Protein AF-A0A838KPB0-F1 (afdb_monomer_lite)

Radius of gyration: 41.05 Å; chains: 1; bounding box: 81×61×143 Å

Foldseek 3Di:
DDDDPPDDPDDPDPPDPVVPPPPPPDDDQQFQDPPDQDQDPLGLLVSLQVSFAQAWPQFDPVLLVVLLVLLCVQCVVLAHDNVSSVVSSRSCRSRRHHSNNLLVSLVVSLVVLVVVCCVVVANAPVSLVSSLSNCSNNSNNCSCVVDDGPDPPPPVPPPPPPPPPDPDDDDDDDDDDDDDDDDDDDDDD

Sequence (189 aa):
MTGKLRSPLLYSGSPLAWAAAKPTGTSLRLVTRAVTLRKGTDGWMHSLMARLPGTGLAPDDAAAEAYLDVLAEVLSDGRLTGEEAKLLAHLAGSAGMGGTQVLALNQRFLDGLKAAALDDDVLTLTEIRQLRAAAKALSLPDYFDDLQPAAPLRSRRLRPSPPVKAPRATRWRRAETEGNRLSPCSAPA

Secondary structure (DSSP, 8-state):
------S-----S-TTGGGG----S----------S---BTTBHHHHHHTTS-SS-PPPPHHHHHHHHHHHHHHGGGS---HHHHHHHHHHHHHTT--HHHHHHHHHHHHHHHHHHHHHTS---HHHHHHHHHHHHHTT-GGGGSS-------------PPP---PPPPP-------------------

pLDDT: mean 76.24, std 15.95, range [40.91, 94.25]

Structure (mmCIF, N/CA/C/O backbone):
data_AF-A0A838KPB0-F1
#
_entry.id   AF-A0A838KPB0-F1
#
loop_
_atom_site.group_PDB
_atom_site.id
_atom_site.type_symbol
_atom_site.label_atom_id
_atom_site.label_alt_id
_atom_site.label_comp_id
_atom_site.label_asym_id
_atom_site.label_entity_id
_atom_site.label_seq_id
_atom_site.pdbx_PDB_ins_code
_atom_site.Cartn_x
_atom_site.Cartn_y
_atom_site.Cartn_z
_atom_site.occupancy
_atom_site.B_iso_or_equiv
_atom_site.auth_seq_id
_atom_site.auth_comp_id
_atom_site.auth_asym_id
_atom_site.auth_atom_id
_atom_site.pdbx_PDB_model_num
ATOM 1 N N . MET A 1 1 ? 15.653 39.529 -46.234 1.00 44.72 1 MET A N 1
ATOM 2 C CA . MET A 1 1 ? 16.116 38.542 -47.233 1.00 44.72 1 MET A CA 1
ATOM 3 C C . MET A 1 1 ? 15.909 37.141 -46.671 1.00 44.72 1 MET A C 1
ATOM 5 O O . MET A 1 1 ? 16.754 36.640 -45.947 1.00 44.72 1 MET A O 1
ATOM 9 N N . THR A 1 2 ? 14.741 36.549 -46.910 1.00 55.88 2 THR A N 1
ATOM 10 C CA . THR A 1 2 ? 14.336 35.235 -46.387 1.00 55.88 2 THR A CA 1
ATOM 11 C C . THR A 1 2 ? 14.607 34.162 -47.441 1.00 55.88 2 THR A C 1
ATOM 13 O O . THR A 1 2 ? 13.815 33.944 -48.359 1.00 55.88 2 THR A O 1
ATOM 16 N N . GLY A 1 3 ? 15.777 33.527 -47.340 1.00 56.62 3 GLY A N 1
ATOM 17 C CA . GLY A 1 3 ? 16.168 32.401 -48.183 1.00 56.62 3 GLY A CA 1
ATOM 18 C C . GLY A 1 3 ? 15.311 31.175 -47.877 1.00 56.62 3 GLY A C 1
ATOM 19 O O . GLY A 1 3 ? 15.343 30.643 -46.772 1.00 56.62 3 GLY A O 1
ATOM 20 N N . LYS A 1 4 ? 14.519 30.750 -48.863 1.00 61.22 4 LYS A N 1
ATOM 21 C CA . LYS A 1 4 ? 13.685 29.544 -48.822 1.00 61.22 4 LYS A CA 1
ATOM 22 C C . LYS A 1 4 ? 14.579 28.303 -48.702 1.00 61.22 4 LYS A C 1
ATOM 24 O O . LYS A 1 4 ? 15.346 28.029 -49.623 1.00 61.22 4 LYS A O 1
ATOM 29 N N . LEU A 1 5 ? 14.430 27.523 -47.631 1.00 62.88 5 LEU A N 1
ATOM 30 C CA . LEU A 1 5 ? 14.891 26.131 -47.593 1.00 62.88 5 LEU A CA 1
ATOM 31 C C . LEU A 1 5 ? 14.061 25.353 -48.629 1.00 62.88 5 LEU A C 1
ATOM 33 O O . LEU A 1 5 ? 12.881 25.092 -48.416 1.00 62.88 5 LEU A O 1
ATOM 37 N N . ARG A 1 6 ? 14.640 25.102 -49.809 1.00 65.31 6 ARG A N 1
ATOM 38 C CA . ARG A 1 6 ? 13.945 24.551 -50.991 1.00 65.31 6 ARG A CA 1
ATOM 39 C C . ARG A 1 6 ? 14.091 23.038 -51.170 1.00 65.31 6 ARG A C 1
ATOM 41 O O . ARG A 1 6 ? 13.662 22.522 -52.196 1.00 65.31 6 ARG A O 1
ATOM 48 N N . SER A 1 7 ? 14.641 22.326 -50.195 1.00 68.06 7 SER A N 1
ATOM 49 C CA . SER A 1 7 ? 14.909 20.894 -50.338 1.00 68.06 7 SER A CA 1
ATOM 50 C C . SER A 1 7 ? 14.563 20.157 -49.045 1.00 68.06 7 SER A C 1
ATOM 52 O O . SER A 1 7 ? 15.045 20.564 -47.985 1.00 68.06 7 SER A O 1
ATOM 54 N N . PRO A 1 8 ? 13.752 19.084 -49.092 1.00 70.56 8 PRO A N 1
ATOM 55 C CA . PRO A 1 8 ? 13.594 18.206 -47.943 1.00 70.56 8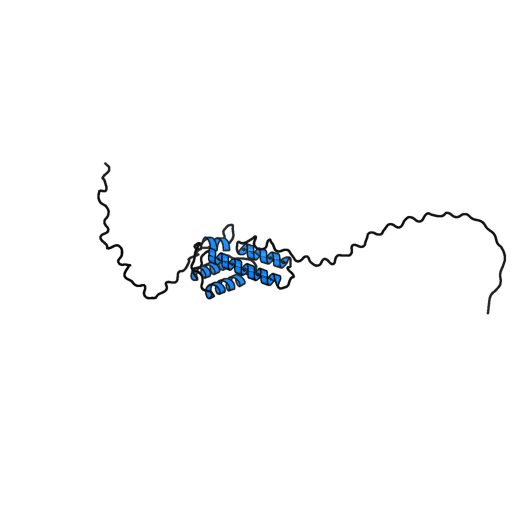 PRO A CA 1
ATOM 56 C C . PRO A 1 8 ? 14.932 17.521 -47.645 1.00 70.56 8 PRO A C 1
ATOM 58 O O . PRO A 1 8 ? 15.639 17.093 -48.558 1.00 70.56 8 PRO A O 1
ATOM 61 N N . LEU A 1 9 ? 15.285 17.423 -46.362 1.00 71.31 9 LEU A N 1
ATOM 62 C CA . LEU A 1 9 ? 16.401 16.595 -45.913 1.00 71.31 9 LEU A CA 1
ATOM 63 C C . LEU A 1 9 ? 16.036 15.132 -46.190 1.00 71.31 9 LEU A C 1
ATOM 65 O O . LEU A 1 9 ? 15.232 14.539 -45.475 1.00 71.31 9 LEU A O 1
ATOM 69 N N . LEU A 1 10 ? 16.588 14.570 -47.263 1.00 68.19 10 LEU A N 1
ATOM 70 C CA . LEU A 1 10 ? 16.440 13.158 -47.589 1.00 68.19 10 LEU A CA 1
ATOM 71 C C . LEU A 1 10 ? 17.499 12.373 -46.814 1.00 68.19 10 LEU A C 1
ATOM 73 O O . LEU A 1 10 ? 18.698 12.544 -47.028 1.00 68.19 10 LEU A O 1
ATOM 77 N N . TYR A 1 11 ? 17.049 11.529 -45.890 1.00 65.44 11 TYR A N 1
ATOM 78 C CA . TYR A 1 11 ? 17.911 10.587 -45.188 1.00 65.44 11 TYR A CA 1
ATOM 79 C C . TYR A 1 11 ? 18.288 9.461 -46.162 1.00 65.44 11 TYR A C 1
ATOM 81 O O . TYR A 1 11 ? 17.413 8.774 -46.681 1.00 65.44 11 TYR A O 1
ATOM 89 N N . SER A 1 12 ? 19.580 9.295 -46.452 1.00 70.62 12 SER A N 1
ATOM 90 C CA . SER A 1 12 ? 20.088 8.312 -47.426 1.00 70.62 12 SER A CA 1
ATOM 91 C C . SER A 1 12 ? 20.185 6.881 -46.880 1.00 70.62 12 SER A C 1
ATOM 93 O O . SER A 1 12 ? 20.526 5.961 -47.621 1.00 70.62 12 SER A O 1
ATOM 95 N N . GLY A 1 13 ? 19.897 6.675 -45.594 1.00 67.81 13 GLY A N 1
ATOM 96 C CA . GLY A 1 13 ? 19.828 5.351 -44.985 1.00 67.81 13 GLY A CA 1
ATOM 97 C C . GLY A 1 13 ? 18.442 4.737 -45.156 1.00 67.81 13 GLY A C 1
ATOM 98 O O . GLY A 1 13 ? 17.440 5.409 -44.929 1.00 67.81 13 GLY A O 1
ATOM 99 N N . SER A 1 14 ? 18.374 3.454 -45.517 1.00 66.75 14 SER A N 1
ATOM 100 C CA . SER A 1 14 ? 17.114 2.704 -45.497 1.00 66.75 14 SER A CA 1
ATOM 101 C C . SER A 1 14 ? 16.565 2.719 -44.062 1.00 66.75 14 SER A C 1
ATOM 103 O O . SER A 1 14 ? 17.232 2.187 -43.170 1.00 66.75 14 SER A O 1
ATOM 105 N N . PRO A 1 15 ? 15.408 3.350 -43.783 1.00 64.44 15 PRO A N 1
ATOM 106 C CA . PRO A 1 15 ? 15.048 3.698 -42.411 1.00 64.44 15 PRO A CA 1
ATOM 107 C C . PRO A 1 15 ? 14.692 2.503 -41.519 1.00 64.44 15 PRO A C 1
ATOM 109 O O . PRO A 1 15 ? 14.452 2.707 -40.336 1.00 64.44 15 PRO A O 1
ATOM 112 N N . LEU A 1 16 ? 14.647 1.260 -42.017 1.00 59.62 16 LEU A N 1
ATOM 113 C CA . LEU A 1 16 ? 14.205 0.118 -41.212 1.00 59.62 16 LEU A CA 1
ATOM 114 C C . LEU A 1 16 ? 14.909 -1.198 -41.597 1.00 59.62 16 LEU A C 1
ATOM 116 O O . LEU A 1 16 ? 14.272 -2.141 -42.053 1.00 59.62 16 LEU A O 1
ATOM 120 N N . ALA A 1 17 ? 16.215 -1.313 -41.346 1.00 57.00 17 ALA A N 1
ATOM 121 C CA . ALA A 1 17 ? 16.884 -2.624 -41.297 1.00 57.00 17 ALA A CA 1
ATOM 122 C C . ALA A 1 17 ? 16.731 -3.330 -39.928 1.00 57.00 17 ALA A C 1
ATOM 124 O O . ALA A 1 17 ? 17.353 -4.359 -39.688 1.00 57.00 17 ALA A O 1
ATOM 125 N N . TRP A 1 18 ? 15.899 -2.805 -39.017 1.00 58.59 18 TRP A N 1
ATOM 126 C CA . TRP A 1 18 ? 15.555 -3.481 -37.756 1.00 58.59 18 TRP A CA 1
ATOM 127 C C . TRP A 1 18 ? 14.508 -4.592 -37.945 1.00 58.59 18 TRP A C 1
ATOM 129 O O . TRP A 1 18 ? 14.357 -5.447 -37.079 1.00 58.59 18 TRP A O 1
ATOM 139 N N . ALA A 1 19 ? 13.808 -4.615 -39.086 1.00 55.72 19 ALA A N 1
ATOM 140 C CA . ALA A 1 19 ? 12.673 -5.506 -39.337 1.00 55.72 19 ALA A CA 1
ATOM 141 C C . ALA A 1 19 ? 13.044 -6.989 -39.574 1.00 55.72 19 ALA A C 1
ATOM 143 O O . ALA A 1 19 ? 12.155 -7.809 -39.785 1.00 55.72 19 ALA A O 1
ATOM 144 N N . ALA A 1 20 ? 14.330 -7.355 -39.550 1.00 56.91 20 ALA A N 1
ATOM 145 C CA . ALA A 1 20 ? 14.785 -8.710 -39.881 1.00 56.91 20 ALA A CA 1
ATOM 146 C C . ALA A 1 20 ? 15.485 -9.452 -38.732 1.00 56.91 20 ALA A C 1
ATOM 148 O O . ALA A 1 20 ? 15.806 -10.632 -38.877 1.00 56.91 20 ALA A O 1
ATOM 149 N N . ALA A 1 21 ? 15.696 -8.812 -37.579 1.00 59.84 21 ALA A N 1
ATOM 150 C CA . ALA A 1 21 ? 16.115 -9.541 -36.392 1.00 59.84 21 ALA A CA 1
ATOM 151 C C . ALA A 1 21 ? 14.869 -10.181 -35.772 1.00 59.84 21 ALA A C 1
ATOM 153 O O . ALA A 1 21 ? 14.149 -9.539 -35.009 1.00 59.84 21 ALA A O 1
ATOM 154 N N . LYS A 1 22 ? 14.589 -11.449 -36.107 1.00 61.81 22 LYS A N 1
ATOM 155 C CA . LYS A 1 22 ? 13.702 -12.261 -35.264 1.00 61.81 22 LYS A CA 1
ATOM 156 C C . LYS A 1 22 ? 14.284 -12.187 -33.850 1.00 61.81 22 LYS A C 1
ATOM 158 O O . LYS A 1 22 ? 15.442 -12.579 -33.701 1.00 61.81 22 LYS A O 1
ATOM 163 N N . PRO A 1 23 ? 13.562 -11.661 -32.845 1.00 60.66 23 PRO A N 1
ATOM 164 C CA . PRO A 1 23 ? 14.088 -11.614 -31.492 1.00 60.66 23 PRO A CA 1
ATOM 165 C C . PRO A 1 23 ? 14.395 -13.052 -31.082 1.00 60.66 23 PRO A C 1
ATOM 167 O O . PRO A 1 23 ? 13.502 -13.894 -30.993 1.00 60.66 23 PRO A O 1
ATOM 170 N N . THR A 1 24 ? 15.679 -13.359 -30.932 1.00 62.47 24 THR A N 1
ATOM 171 C CA . THR A 1 24 ? 16.167 -14.685 -30.576 1.00 62.47 24 THR A CA 1
ATOM 172 C C . THR A 1 24 ? 15.816 -14.944 -29.117 1.00 62.47 24 THR A C 1
ATOM 174 O O . THR A 1 24 ? 16.657 -14.734 -28.265 1.00 62.47 24 THR A O 1
ATOM 177 N N . GLY A 1 25 ? 14.567 -15.311 -28.814 1.00 59.19 25 GLY A N 1
ATOM 178 C CA . GLY A 1 25 ? 14.104 -15.943 -27.565 1.00 59.19 25 GLY A CA 1
ATOM 179 C C . GLY A 1 25 ? 14.365 -15.245 -26.220 1.00 59.19 25 GLY A C 1
ATOM 180 O O . GLY A 1 25 ? 13.847 -15.703 -25.205 1.00 59.19 25 GLY A O 1
ATOM 181 N N . THR A 1 26 ? 15.134 -14.161 -26.163 1.00 60.56 26 THR A N 1
ATOM 182 C CA . THR A 1 26 ? 15.479 -13.491 -24.914 1.00 60.56 26 THR A CA 1
ATOM 183 C C . THR A 1 26 ? 14.325 -12.581 -24.538 1.00 60.56 26 THR A C 1
ATOM 185 O O . THR A 1 26 ? 14.194 -11.474 -25.061 1.00 60.56 26 THR A O 1
ATOM 188 N N . SER A 1 27 ? 13.467 -13.068 -23.643 1.00 62.94 27 SER A N 1
ATOM 189 C CA . SER A 1 27 ? 12.456 -12.242 -22.989 1.00 62.94 27 SER A CA 1
ATOM 190 C C . SER A 1 27 ? 13.165 -11.088 -22.276 1.00 62.94 27 SER A C 1
ATOM 192 O O . SER A 1 27 ? 13.880 -11.288 -21.292 1.00 62.94 27 SER A O 1
ATOM 194 N N . LEU A 1 28 ? 13.051 -9.878 -22.824 1.00 66.31 28 LEU A N 1
ATOM 195 C CA . LEU A 1 28 ? 13.596 -8.684 -22.192 1.00 66.31 28 LEU A CA 1
ATOM 196 C C . LEU A 1 28 ? 12.721 -8.363 -20.979 1.00 66.31 28 LEU A C 1
ATOM 198 O O . LEU A 1 28 ? 11.556 -7.999 -21.131 1.00 66.31 28 LEU A O 1
ATOM 202 N N . ARG A 1 29 ? 13.281 -8.500 -19.773 1.00 66.62 29 ARG A N 1
ATOM 203 C CA . ARG A 1 29 ? 12.573 -8.170 -18.532 1.00 66.62 29 ARG A CA 1
ATOM 204 C C . ARG A 1 29 ? 12.312 -6.666 -18.483 1.00 66.62 29 ARG A C 1
ATOM 206 O O . ARG A 1 29 ? 13.247 -5.874 -18.356 1.00 66.62 29 ARG A O 1
ATOM 213 N N . LEU A 1 30 ? 11.043 -6.279 -18.575 1.00 68.50 30 LEU A N 1
ATOM 214 C CA . LEU A 1 30 ? 10.631 -4.892 -18.412 1.00 68.50 30 LEU A CA 1
ATOM 215 C C . LEU A 1 30 ? 10.741 -4.515 -16.929 1.00 68.50 30 LEU A C 1
ATOM 217 O O . LEU A 1 30 ? 10.134 -5.155 -16.077 1.00 68.50 30 LEU A O 1
ATOM 221 N N . VAL A 1 31 ? 11.526 -3.483 -16.624 1.00 73.94 31 VAL A N 1
ATOM 222 C CA . VAL A 1 31 ? 11.721 -2.977 -15.259 1.00 73.94 31 VAL A CA 1
ATOM 223 C C . VAL A 1 31 ? 11.208 -1.546 -15.201 1.00 73.94 31 VAL A C 1
ATOM 225 O O . VAL A 1 31 ? 11.614 -0.703 -16.004 1.00 73.94 31 VAL A O 1
ATOM 228 N N . THR A 1 32 ? 10.342 -1.252 -14.236 1.00 77.06 32 THR A N 1
ATOM 229 C CA . THR A 1 32 ? 9.894 0.110 -13.947 1.00 77.06 32 THR A CA 1
ATOM 230 C C . THR A 1 32 ? 10.862 0.747 -12.943 1.00 77.06 32 THR A C 1
ATOM 232 O O . THR A 1 32 ? 11.295 0.133 -11.971 1.00 77.06 32 THR A O 1
ATOM 235 N N . ARG A 1 33 ? 11.304 1.985 -13.198 1.00 70.00 33 ARG A N 1
ATOM 236 C CA . ARG A 1 33 ? 12.244 2.690 -12.310 1.00 70.00 33 ARG A CA 1
ATOM 237 C C . ARG A 1 33 ? 11.521 3.761 -11.504 1.00 70.00 33 ARG A C 1
ATOM 239 O O . ARG A 1 33 ? 11.318 4.866 -11.992 1.00 70.00 33 ARG A O 1
ATOM 246 N N . ALA A 1 34 ? 11.234 3.461 -10.242 1.00 70.81 34 ALA A N 1
ATOM 247 C CA . ALA A 1 34 ? 10.816 4.444 -9.245 1.00 70.81 34 ALA A CA 1
ATOM 248 C C . ALA A 1 34 ? 12.010 4.811 -8.343 1.00 70.81 34 ALA A C 1
ATOM 250 O O . ALA A 1 34 ? 12.134 4.346 -7.215 1.00 70.81 34 ALA A O 1
ATOM 251 N N . VAL A 1 35 ? 12.936 5.624 -8.863 1.00 64.06 35 VAL A N 1
ATOM 252 C CA . VAL A 1 35 ? 14.117 6.090 -8.110 1.00 64.06 35 VAL A CA 1
ATOM 253 C C . VAL A 1 35 ? 13.849 7.500 -7.573 1.00 64.06 35 VAL A C 1
ATOM 255 O O . VAL A 1 35 ? 13.181 8.293 -8.231 1.00 64.06 35 VAL A O 1
ATOM 258 N N . THR A 1 36 ? 14.388 7.836 -6.395 1.00 76.50 36 THR A N 1
ATOM 259 C CA . THR A 1 36 ? 14.265 9.150 -5.715 1.00 76.50 36 THR A CA 1
ATOM 260 C C 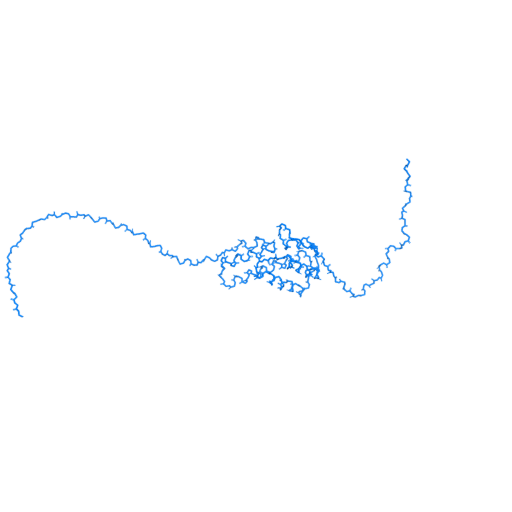. THR A 1 36 ? 12.878 9.491 -5.155 1.00 76.50 36 THR A C 1
ATOM 262 O O . THR A 1 36 ? 12.345 10.582 -5.359 1.00 76.50 36 THR A O 1
ATOM 265 N N . LEU A 1 37 ? 12.298 8.572 -4.380 1.00 84.06 37 LEU A N 1
ATOM 266 C CA . LEU A 1 37 ? 11.075 8.864 -3.635 1.00 84.06 37 LEU A CA 1
ATOM 267 C C . LEU A 1 37 ? 11.293 9.969 -2.597 1.00 84.06 37 LEU A C 1
ATOM 269 O O . LEU A 1 37 ? 12.289 9.983 -1.872 1.00 84.06 37 LEU A O 1
ATOM 273 N N . ARG A 1 38 ? 10.322 10.879 -2.514 1.00 84.69 38 ARG A N 1
ATOM 274 C CA . ARG A 1 38 ? 10.213 11.902 -1.472 1.00 84.69 38 ARG A CA 1
ATOM 275 C C . ARG A 1 38 ? 8.847 11.763 -0.819 1.00 84.69 38 ARG A C 1
ATOM 277 O O . ARG A 1 38 ? 7.883 11.454 -1.513 1.00 84.69 38 ARG A O 1
ATOM 284 N N . LYS A 1 39 ? 8.757 12.028 0.485 1.00 84.81 39 LYS A N 1
ATOM 285 C CA . LYS A 1 39 ? 7.471 12.097 1.183 1.00 84.81 39 LYS A CA 1
ATOM 286 C C . LYS A 1 39 ? 6.698 13.313 0.664 1.00 84.81 39 LYS A C 1
ATOM 288 O O . LYS A 1 39 ? 7.026 14.439 1.030 1.00 84.81 39 LYS A O 1
ATOM 293 N N . GLY A 1 40 ? 5.734 13.091 -0.226 1.00 82.88 40 GLY A N 1
ATOM 294 C CA . GLY A 1 40 ? 4.766 14.111 -0.627 1.00 82.88 40 GLY A CA 1
ATOM 295 C C . GLY A 1 40 ? 3.785 14.455 0.501 1.00 82.88 40 GLY A C 1
ATOM 296 O O . GLY A 1 40 ? 3.855 13.898 1.599 1.00 82.88 40 GLY A O 1
ATOM 297 N N . THR A 1 41 ? 2.841 15.350 0.210 1.00 81.25 41 THR A N 1
ATOM 298 C CA . THR A 1 41 ? 1.722 15.719 1.101 1.00 81.25 41 THR A CA 1
ATOM 299 C C . THR A 1 41 ? 0.853 14.520 1.468 1.00 81.25 41 THR A C 1
ATOM 301 O O . THR A 1 41 ? 0.451 14.375 2.620 1.00 81.25 41 THR A O 1
ATOM 304 N N . ASP A 1 42 ? 0.658 13.619 0.509 1.00 83.69 42 ASP A N 1
ATOM 305 C CA . ASP A 1 42 ? -0.256 12.475 0.602 1.00 83.69 42 ASP A CA 1
ATOM 306 C C . ASP A 1 42 ? 0.439 11.191 1.091 1.00 83.69 42 ASP A C 1
ATOM 308 O O . ASP A 1 42 ? -0.160 10.118 1.168 1.00 83.69 42 ASP A O 1
ATOM 312 N N . GLY A 1 43 ? 1.722 11.299 1.453 1.00 89.50 43 GLY A N 1
ATOM 313 C CA . GLY A 1 43 ? 2.512 10.214 2.028 1.00 89.50 43 GLY A CA 1
ATOM 314 C C . GLY A 1 43 ? 3.404 9.466 1.035 1.00 89.50 43 GLY A C 1
ATOM 315 O O . GLY A 1 43 ? 3.550 9.824 -0.138 1.00 89.50 43 GLY A O 1
ATOM 316 N N . TRP A 1 44 ? 4.071 8.432 1.550 1.00 91.62 44 TRP A N 1
ATOM 317 C CA . TRP A 1 44 ? 5.080 7.673 0.811 1.00 91.62 44 TRP A CA 1
ATOM 318 C C . TRP A 1 44 ? 4.479 6.747 -0.250 1.00 91.62 44 TRP A C 1
ATOM 320 O O . TRP A 1 44 ? 4.973 6.752 -1.375 1.00 91.62 44 TRP A O 1
ATOM 330 N N . MET A 1 45 ? 3.400 6.018 0.064 1.00 91.94 45 MET A N 1
ATOM 331 C CA . MET A 1 45 ? 2.753 5.107 -0.890 1.00 91.94 45 MET A CA 1
ATOM 332 C C . MET A 1 45 ? 2.140 5.866 -2.075 1.00 91.94 45 MET A C 1
ATOM 334 O O . MET A 1 45 ? 2.352 5.491 -3.225 1.00 91.94 45 MET A O 1
ATOM 338 N N . HIS A 1 46 ? 1.481 7.001 -1.824 1.00 91.56 46 HIS A N 1
ATOM 339 C CA . HIS A 1 46 ? 0.999 7.881 -2.892 1.00 91.56 46 HIS A CA 1
ATOM 340 C C . HIS A 1 46 ? 2.140 8.330 -3.812 1.00 91.56 46 HIS A C 1
ATOM 342 O O . HIS A 1 46 ? 2.039 8.258 -5.036 1.00 91.56 46 HIS A O 1
ATOM 348 N N . SER A 1 47 ? 3.264 8.741 -3.217 1.00 90.62 47 SER A N 1
ATOM 349 C CA . SER A 1 47 ? 4.449 9.166 -3.965 1.00 90.62 47 SER A CA 1
ATOM 350 C C . SER A 1 47 ? 5.049 8.020 -4.788 1.00 90.62 47 SER A C 1
ATOM 352 O O . SER A 1 47 ? 5.512 8.255 -5.900 1.00 90.62 47 SER A O 1
ATOM 354 N N . LEU A 1 48 ? 5.010 6.786 -4.275 1.00 90.38 48 LEU A N 1
ATOM 355 C CA . LEU A 1 48 ? 5.413 5.574 -4.992 1.00 90.38 48 LEU A CA 1
ATOM 356 C C . LEU A 1 48 ? 4.521 5.339 -6.209 1.00 90.38 48 LEU A C 1
ATOM 358 O O . LEU A 1 48 ? 5.027 5.278 -7.330 1.00 90.38 48 LEU A O 1
ATOM 362 N N . MET A 1 49 ? 3.204 5.282 -6.018 1.00 90.81 49 MET A N 1
ATOM 363 C CA . MET A 1 49 ? 2.257 5.039 -7.110 1.00 90.81 49 MET A CA 1
ATOM 364 C C . MET A 1 49 ? 2.329 6.131 -8.186 1.00 90.81 49 MET A C 1
ATOM 366 O O . MET A 1 49 ? 2.298 5.819 -9.371 1.00 90.81 49 MET A O 1
ATOM 370 N N . ALA A 1 50 ? 2.529 7.394 -7.794 1.00 89.00 50 ALA A N 1
ATOM 371 C CA . ALA A 1 50 ? 2.699 8.523 -8.713 1.00 89.00 50 ALA A CA 1
ATOM 372 C C . ALA A 1 50 ? 4.035 8.522 -9.488 1.00 89.00 50 ALA A C 1
ATOM 374 O O . ALA A 1 50 ? 4.237 9.341 -10.390 1.00 89.00 50 ALA A O 1
ATOM 375 N N . ARG A 1 51 ? 4.997 7.671 -9.114 1.00 86.94 51 ARG A N 1
ATOM 376 C CA . ARG A 1 51 ? 6.258 7.469 -9.850 1.00 86.94 51 ARG A CA 1
ATOM 377 C C . ARG A 1 51 ? 6.217 6.256 -10.769 1.00 86.94 51 ARG A C 1
ATOM 379 O O . ARG A 1 51 ? 7.026 6.188 -11.693 1.00 86.94 51 ARG A O 1
ATOM 386 N N . LEU A 1 52 ? 5.308 5.320 -10.527 1.00 87.31 52 LEU A N 1
ATOM 387 C CA . LEU A 1 52 ? 5.112 4.168 -11.393 1.00 87.31 52 LEU A CA 1
ATOM 388 C C . LEU A 1 52 ? 4.285 4.558 -12.628 1.00 87.31 52 LEU A C 1
ATOM 390 O O . LEU A 1 52 ? 3.450 5.463 -12.558 1.00 87.31 52 LEU A O 1
ATOM 394 N N . PRO A 1 53 ? 4.487 3.888 -13.775 1.00 84.00 53 PRO A N 1
ATOM 395 C CA . PRO A 1 53 ? 3.590 4.054 -14.909 1.00 84.00 53 PRO A CA 1
ATOM 396 C C . PRO A 1 53 ? 2.174 3.612 -14.522 1.00 84.00 53 PRO A C 1
ATOM 398 O O . PRO A 1 53 ? 1.998 2.666 -13.754 1.00 84.00 53 PRO A O 1
ATOM 401 N N . GLY A 1 54 ? 1.153 4.280 -15.068 1.00 77.19 54 GLY A N 1
ATOM 402 C CA . GLY A 1 54 ? -0.250 3.953 -14.771 1.00 77.19 54 GLY A CA 1
ATOM 403 C C . GLY A 1 54 ? -0.615 2.507 -15.125 1.00 77.19 54 GLY A C 1
ATOM 404 O O . GLY A 1 54 ? -1.416 1.882 -14.433 1.00 77.19 54 GLY A O 1
ATOM 405 N N . THR A 1 55 ? 0.032 1.950 -16.147 1.00 75.69 55 THR A N 1
ATOM 406 C CA . THR A 1 55 ? -0.088 0.553 -16.574 1.00 75.69 55 THR A CA 1
ATOM 407 C C . THR A 1 55 ? 1.285 -0.109 -16.548 1.00 75.69 55 THR A C 1
ATOM 409 O O . THR A 1 55 ? 2.214 0.394 -17.184 1.00 75.69 55 THR A O 1
ATOM 412 N N . GLY A 1 56 ? 1.417 -1.224 -15.834 1.00 78.88 56 GLY A N 1
ATOM 413 C CA . GLY A 1 56 ? 2.605 -2.076 -15.861 1.00 78.88 56 GLY A CA 1
ATOM 414 C C . GLY A 1 56 ? 2.329 -3.442 -16.477 1.00 78.88 56 GLY A C 1
ATOM 415 O O . GLY A 1 56 ? 1.232 -3.710 -16.972 1.00 78.88 56 GLY A O 1
ATOM 416 N N . LEU A 1 57 ? 3.337 -4.308 -16.424 1.00 76.88 57 LEU A N 1
ATOM 417 C CA . LEU A 1 57 ? 3.147 -5.730 -16.678 1.00 76.88 57 LEU A CA 1
ATOM 418 C C . LEU A 1 57 ? 2.337 -6.320 -15.517 1.00 76.88 57 LEU A C 1
ATOM 420 O O . LEU A 1 57 ? 2.510 -5.907 -14.366 1.00 76.88 57 LEU A O 1
ATOM 424 N N . ALA A 1 58 ? 1.446 -7.269 -15.811 1.00 76.44 58 ALA A N 1
ATOM 425 C CA . ALA A 1 58 ? 0.856 -8.078 -14.754 1.00 76.44 58 ALA A CA 1
ATOM 426 C C . ALA A 1 58 ? 2.007 -8.796 -14.029 1.00 76.44 58 ALA A C 1
ATOM 428 O O . ALA A 1 58 ? 2.791 -9.468 -14.702 1.00 76.44 58 ALA A O 1
ATOM 429 N N . PRO A 1 59 ? 2.178 -8.597 -12.712 1.00 78.56 59 PRO A N 1
ATOM 430 C CA . PRO A 1 59 ? 3.236 -9.285 -11.997 1.00 78.56 59 PRO A CA 1
ATOM 431 C C . PRO A 1 59 ? 2.972 -10.788 -12.007 1.00 78.56 59 PRO A C 1
ATOM 433 O O . PRO A 1 59 ? 1.824 -11.211 -11.880 1.00 78.56 59 PRO A O 1
ATOM 436 N N . ASP A 1 60 ? 4.038 -11.577 -12.109 1.00 85.81 60 ASP A N 1
ATOM 437 C CA . ASP A 1 60 ? 3.961 -13.008 -11.825 1.00 85.81 60 ASP A CA 1
ATOM 438 C C . ASP A 1 60 ? 3.522 -13.218 -10.366 1.00 85.81 60 ASP A C 1
ATOM 440 O O . ASP A 1 60 ? 3.886 -12.425 -9.489 1.00 85.81 60 ASP A O 1
ATOM 444 N N . ASP A 1 61 ? 2.806 -14.308 -10.084 1.00 87.50 61 ASP A N 1
ATOM 445 C CA . ASP A 1 61 ? 2.275 -14.598 -8.743 1.00 87.50 61 ASP A CA 1
ATOM 446 C C . ASP A 1 61 ? 3.370 -14.556 -7.666 1.00 87.50 61 ASP A C 1
ATOM 448 O O . ASP A 1 61 ? 3.197 -13.944 -6.617 1.00 87.50 61 ASP A O 1
ATOM 452 N N . ALA A 1 62 ? 4.555 -15.103 -7.957 1.00 89.00 62 ALA A N 1
ATOM 453 C CA . ALA A 1 62 ? 5.691 -15.073 -7.034 1.00 89.00 62 ALA A CA 1
ATOM 454 C C . ALA A 1 62 ? 6.167 -13.645 -6.704 1.00 89.00 62 ALA A C 1
ATOM 456 O O . ALA A 1 62 ? 6.590 -13.373 -5.583 1.00 89.00 62 ALA A O 1
ATOM 457 N N . ALA A 1 63 ? 6.106 -12.721 -7.668 1.00 89.00 63 ALA A N 1
ATOM 458 C CA . ALA A 1 63 ? 6.485 -11.328 -7.449 1.00 89.00 63 ALA A CA 1
ATOM 459 C C . ALA A 1 63 ? 5.403 -10.558 -6.678 1.00 89.00 63 ALA A C 1
ATOM 461 O O . ALA A 1 63 ? 5.732 -9.672 -5.889 1.00 89.00 63 ALA A O 1
ATOM 462 N N . ALA A 1 64 ? 4.129 -10.891 -6.901 1.00 90.56 64 ALA A N 1
ATOM 463 C CA . ALA A 1 64 ? 3.014 -10.339 -6.143 1.00 90.56 64 ALA A CA 1
ATOM 464 C C . ALA A 1 64 ? 3.071 -10.769 -4.670 1.00 90.56 64 ALA A C 1
ATOM 466 O O . ALA A 1 64 ? 2.977 -9.915 -3.793 1.00 90.56 64 ALA A O 1
ATOM 467 N N . GLU A 1 65 ? 3.295 -12.055 -4.398 1.00 92.81 65 GLU A N 1
ATOM 468 C CA . GLU A 1 65 ? 3.420 -12.567 -3.029 1.00 92.81 65 GLU A CA 1
ATOM 469 C C . GLU A 1 65 ? 4.663 -11.990 -2.330 1.00 92.81 65 GLU A C 1
ATOM 471 O O . GLU A 1 65 ? 4.545 -11.455 -1.234 1.00 92.81 65 GLU A O 1
ATOM 476 N N . ALA A 1 66 ? 5.820 -11.916 -3.003 1.00 93.12 66 ALA A N 1
ATOM 477 C CA . ALA A 1 66 ? 7.008 -11.271 -2.431 1.00 93.12 66 ALA A CA 1
ATOM 478 C C . ALA A 1 66 ? 6.792 -9.780 -2.093 1.00 93.12 66 ALA A C 1
ATOM 480 O O . ALA A 1 66 ? 7.367 -9.265 -1.135 1.00 93.12 66 ALA A O 1
ATOM 481 N N . TYR A 1 67 ? 5.976 -9.065 -2.877 1.00 94.00 67 TYR A N 1
ATOM 482 C CA . TYR A 1 67 ? 5.581 -7.695 -2.546 1.00 94.00 67 TYR A CA 1
ATOM 483 C C . TYR A 1 67 ? 4.687 -7.654 -1.298 1.00 94.00 67 TYR A C 1
ATOM 485 O O . TYR A 1 67 ? 4.899 -6.802 -0.437 1.00 94.00 67 TYR A O 1
ATOM 493 N N . LEU A 1 68 ? 3.716 -8.566 -1.186 1.00 94.12 68 LEU A N 1
ATOM 494 C CA . LEU A 1 68 ? 2.799 -8.649 -0.045 1.00 94.12 68 LEU A CA 1
ATOM 495 C C . LEU A 1 68 ? 3.507 -9.054 1.254 1.00 94.12 68 LEU A C 1
ATOM 497 O O . LEU A 1 68 ? 3.217 -8.467 2.295 1.00 94.12 68 LEU A O 1
ATOM 501 N N . ASP A 1 69 ? 4.465 -9.977 1.191 1.00 93.81 69 ASP A N 1
ATOM 502 C CA . ASP A 1 69 ? 5.269 -10.400 2.343 1.00 93.81 69 ASP A CA 1
ATOM 503 C C . ASP A 1 69 ? 6.023 -9.215 2.951 1.00 93.81 69 ASP A C 1
ATOM 505 O O . ASP A 1 69 ? 5.958 -8.952 4.153 1.00 93.81 69 ASP A O 1
ATOM 509 N N . VAL A 1 70 ? 6.689 -8.436 2.098 1.00 93.88 70 VAL A N 1
ATOM 510 C CA . VAL A 1 70 ? 7.422 -7.257 2.556 1.00 93.88 70 VAL A CA 1
ATOM 511 C C . VAL A 1 70 ? 6.472 -6.153 3.010 1.00 93.88 70 VAL A C 1
ATOM 513 O O . VAL A 1 70 ? 6.759 -5.443 3.972 1.00 93.88 70 VAL A O 1
ATOM 516 N N . LEU A 1 71 ? 5.311 -6.015 2.369 1.00 93.25 71 LEU A N 1
ATOM 517 C CA . LEU A 1 71 ? 4.289 -5.076 2.817 1.00 93.25 71 LEU A CA 1
ATOM 518 C C . LEU A 1 71 ? 3.810 -5.391 4.242 1.00 93.25 71 LEU A C 1
ATOM 520 O O . LEU A 1 71 ? 3.628 -4.467 5.036 1.00 93.25 71 LEU A O 1
ATOM 524 N N . ALA A 1 72 ? 3.645 -6.674 4.571 1.00 91.75 72 ALA A N 1
ATOM 525 C CA . ALA A 1 72 ? 3.249 -7.126 5.899 1.00 91.75 72 ALA A CA 1
ATOM 526 C C . ALA A 1 72 ? 4.316 -6.816 6.961 1.00 91.75 72 ALA A C 1
ATOM 528 O O . ALA A 1 72 ? 3.981 -6.335 8.043 1.00 91.75 72 ALA A O 1
ATOM 529 N N . GLU A 1 73 ? 5.594 -7.042 6.644 1.00 91.81 73 GLU A N 1
ATOM 530 C CA . GLU A 1 73 ? 6.711 -6.734 7.546 1.00 91.81 73 GLU A CA 1
ATOM 531 C C . GLU A 1 73 ? 6.795 -5.231 7.837 1.00 91.81 73 GLU A C 1
ATOM 533 O O . GLU A 1 73 ? 6.839 -4.808 8.995 1.00 91.81 73 GLU A O 1
ATOM 538 N N . VAL A 1 74 ? 6.739 -4.422 6.779 1.00 92.00 74 VAL A N 1
ATOM 539 C CA . VAL A 1 74 ? 6.837 -2.962 6.855 1.00 92.00 74 VAL A CA 1
ATOM 540 C C . VAL A 1 74 ? 5.673 -2.351 7.632 1.00 92.00 74 VAL A C 1
ATOM 542 O O . VAL A 1 74 ? 5.873 -1.414 8.391 1.00 92.00 74 VAL A O 1
ATOM 545 N N . LEU A 1 75 ? 4.453 -2.869 7.473 1.00 89.00 75 LEU A N 1
ATOM 546 C CA . LEU A 1 75 ? 3.273 -2.334 8.161 1.00 89.00 75 LEU A CA 1
ATOM 547 C C . LEU A 1 75 ? 3.065 -2.878 9.578 1.00 89.00 75 LEU A C 1
ATOM 549 O O . LEU A 1 75 ? 2.071 -2.520 10.214 1.00 89.00 75 LEU A O 1
ATOM 553 N N . SER A 1 76 ? 3.982 -3.693 10.101 1.00 86.38 76 SER A N 1
ATOM 554 C CA . SER A 1 76 ? 3.877 -4.256 11.454 1.00 86.38 76 SER A CA 1
ATOM 555 C C . SER A 1 76 ? 3.777 -3.189 12.556 1.00 86.38 76 SER A C 1
ATOM 557 O O . SER A 1 76 ? 3.090 -3.392 13.557 1.00 86.38 76 SER A O 1
ATOM 559 N N . ASP A 1 77 ? 4.397 -2.022 12.363 1.00 83.19 77 ASP A N 1
ATOM 560 C CA . ASP A 1 77 ? 4.339 -0.878 13.282 1.00 83.19 77 ASP A CA 1
ATOM 561 C C . ASP A 1 77 ? 3.218 0.135 12.938 1.00 83.19 77 ASP A C 1
ATOM 563 O O . ASP A 1 77 ? 2.997 1.119 13.657 1.00 83.19 77 ASP A O 1
ATOM 567 N N . GLY A 1 78 ? 2.490 -0.107 11.840 1.00 82.31 78 GLY A N 1
ATOM 568 C CA . GLY A 1 78 ? 1.430 0.749 11.311 1.00 82.31 78 GLY A CA 1
ATOM 569 C C . GLY A 1 78 ? 1.924 2.047 10.665 1.00 82.31 78 GLY A C 1
ATOM 570 O O . GLY A 1 78 ? 1.140 2.993 10.510 1.00 82.31 78 GLY A O 1
ATOM 571 N N . ARG A 1 79 ? 3.213 2.151 10.326 1.00 86.31 79 ARG A N 1
ATOM 572 C CA . ARG A 1 79 ? 3.814 3.326 9.691 1.00 86.31 79 ARG A CA 1
ATOM 573 C C . ARG A 1 79 ? 4.611 2.904 8.462 1.00 86.31 79 ARG A C 1
ATOM 575 O O . ARG A 1 79 ? 4.995 1.766 8.294 1.00 86.31 79 ARG A O 1
ATOM 582 N N . LEU A 1 80 ? 4.805 3.858 7.555 1.00 89.25 80 LEU A N 1
ATOM 583 C CA . LEU A 1 80 ? 5.630 3.659 6.368 1.00 89.25 80 LEU A CA 1
ATOM 584 C C . LEU A 1 80 ? 6.738 4.707 6.376 1.00 89.25 80 LEU A C 1
ATOM 586 O O . LEU A 1 80 ? 6.473 5.917 6.313 1.00 89.25 80 LEU A O 1
ATOM 590 N N . THR A 1 81 ? 7.978 4.254 6.496 1.00 90.19 81 THR A N 1
ATOM 591 C CA . THR A 1 81 ? 9.175 5.090 6.431 1.00 90.19 81 THR A CA 1
ATOM 592 C C . THR A 1 81 ? 9.658 5.255 4.988 1.00 90.19 81 THR A C 1
ATOM 594 O O . THR A 1 81 ? 9.167 4.633 4.046 1.00 90.19 81 THR A O 1
ATOM 597 N N . GLY A 1 82 ? 10.624 6.155 4.790 1.00 88.00 82 GLY A N 1
ATOM 598 C CA . GLY A 1 82 ? 11.165 6.423 3.458 1.00 88.00 82 GLY A CA 1
ATOM 599 C C . GLY A 1 82 ? 11.994 5.280 2.884 1.00 88.00 82 GLY A C 1
ATOM 600 O O . GLY A 1 82 ? 11.947 5.059 1.677 1.00 88.00 82 GLY A O 1
ATOM 601 N N . GLU A 1 83 ? 12.741 4.559 3.720 1.00 89.31 83 GLU A N 1
ATOM 602 C CA . GLU A 1 83 ? 13.568 3.438 3.258 1.00 89.31 83 GLU A CA 1
ATOM 603 C C . GLU A 1 83 ? 12.707 2.227 2.894 1.00 89.31 83 GLU A C 1
ATOM 605 O O . GLU A 1 83 ? 12.895 1.643 1.830 1.00 89.31 83 GLU A O 1
ATOM 610 N N . GLU A 1 84 ? 11.681 1.932 3.690 1.00 92.12 84 GLU A N 1
ATOM 611 C CA . GLU A 1 84 ? 10.708 0.875 3.392 1.00 92.12 84 GLU A CA 1
ATOM 612 C C . GLU A 1 84 ? 9.932 1.172 2.105 1.00 92.12 84 GLU A C 1
ATOM 614 O O . GLU A 1 84 ? 9.783 0.311 1.240 1.00 92.12 84 GLU A O 1
ATOM 619 N N . ALA A 1 85 ? 9.517 2.427 1.906 1.00 92.00 85 ALA A N 1
ATOM 620 C CA . ALA A 1 85 ? 8.869 2.839 0.666 1.00 92.00 85 ALA A CA 1
ATOM 621 C C . ALA A 1 85 ? 9.790 2.696 -0.557 1.00 92.00 85 ALA A C 1
ATOM 623 O O . ALA A 1 85 ? 9.335 2.299 -1.629 1.00 92.00 85 ALA A O 1
ATOM 624 N N . LYS A 1 86 ? 11.089 2.999 -0.425 1.00 90.88 86 LYS A N 1
ATOM 625 C CA . LYS A 1 86 ? 12.067 2.768 -1.503 1.00 90.88 86 LYS A CA 1
ATOM 626 C C . LYS A 1 86 ? 12.252 1.284 -1.790 1.00 90.88 86 LYS A C 1
ATOM 628 O O . LYS A 1 86 ? 12.383 0.917 -2.956 1.00 90.88 86 LYS A O 1
ATOM 633 N N . LEU A 1 87 ? 12.254 0.450 -0.756 1.00 91.75 87 LEU A N 1
ATOM 634 C CA . LEU A 1 87 ? 12.361 -0.995 -0.897 1.00 91.75 87 LEU A CA 1
ATOM 635 C C . LEU A 1 87 ? 11.147 -1.558 -1.652 1.00 91.75 87 LEU A C 1
ATOM 637 O O . LEU A 1 87 ? 11.325 -2.255 -2.652 1.00 91.75 87 LEU A O 1
ATOM 641 N N . LEU A 1 88 ? 9.928 -1.166 -1.266 1.00 92.31 88 LEU A N 1
ATOM 642 C CA . LEU A 1 88 ? 8.697 -1.531 -1.979 1.00 92.31 88 LEU A CA 1
ATOM 643 C C . LEU A 1 88 ? 8.715 -1.048 -3.436 1.00 92.31 88 LEU A C 1
ATOM 645 O O . LEU A 1 88 ? 8.342 -1.782 -4.350 1.00 92.31 88 LEU A O 1
ATOM 649 N N . ALA A 1 89 ? 9.210 0.166 -3.679 1.00 91.38 89 ALA A N 1
ATOM 650 C CA . ALA A 1 89 ? 9.330 0.718 -5.025 1.00 91.38 89 ALA A CA 1
ATOM 651 C C . ALA A 1 89 ? 10.353 -0.027 -5.887 1.00 91.38 89 ALA A C 1
ATOM 653 O O . ALA A 1 89 ? 10.153 -0.171 -7.093 1.00 91.38 89 ALA A O 1
ATOM 654 N N . HIS A 1 90 ? 11.437 -0.515 -5.286 1.00 90.50 90 HIS A N 1
ATOM 655 C CA . HIS A 1 90 ? 12.415 -1.347 -5.971 1.00 90.50 90 HIS A CA 1
ATOM 656 C C . HIS A 1 90 ? 11.832 -2.720 -6.327 1.00 90.50 90 HIS A C 1
ATOM 658 O O . HIS A 1 90 ? 12.036 -3.189 -7.446 1.00 90.50 90 HIS A O 1
ATOM 664 N N . LEU A 1 91 ? 11.071 -3.343 -5.419 1.00 91.44 91 LEU A N 1
ATOM 665 C CA . LEU A 1 91 ? 10.381 -4.611 -5.681 1.00 91.44 91 LEU A CA 1
ATOM 666 C C . LEU A 1 91 ? 9.365 -4.470 -6.815 1.00 91.44 91 LEU A C 1
ATOM 668 O O . LEU A 1 91 ? 9.510 -5.148 -7.835 1.00 91.44 91 LEU A O 1
ATOM 672 N N . ALA A 1 92 ? 8.427 -3.527 -6.689 1.00 90.12 92 ALA A N 1
ATOM 673 C CA . ALA A 1 92 ? 7.439 -3.218 -7.723 1.00 90.12 92 ALA A CA 1
ATOM 674 C C . ALA A 1 92 ? 8.115 -2.864 -9.058 1.00 90.12 92 ALA A C 1
ATOM 676 O O . ALA A 1 92 ? 7.723 -3.351 -10.119 1.00 90.12 92 ALA A O 1
ATOM 677 N N . GLY A 1 93 ? 9.197 -2.086 -8.977 1.00 88.50 93 GLY A N 1
ATOM 678 C CA . GLY A 1 93 ? 10.054 -1.718 -10.091 1.00 88.50 93 GLY A CA 1
ATOM 679 C C . GLY A 1 93 ? 10.618 -2.918 -10.844 1.00 88.50 93 GLY A C 1
ATOM 680 O O . GLY A 1 93 ? 10.442 -3.078 -12.053 1.00 88.50 93 GLY A O 1
ATOM 681 N N . SER A 1 94 ? 11.286 -3.801 -10.104 1.00 87.62 94 SER A N 1
ATOM 682 C CA . SER A 1 94 ? 11.907 -5.010 -10.639 1.00 87.62 94 SER A CA 1
ATOM 683 C C . SER A 1 94 ? 10.883 -5.970 -11.247 1.00 87.62 94 SER A C 1
ATOM 685 O O . SER A 1 94 ? 11.170 -6.618 -12.251 1.00 87.62 94 SER A O 1
ATOM 687 N N . ALA A 1 95 ? 9.679 -6.035 -10.680 1.00 87.12 95 ALA A N 1
ATOM 688 C CA . ALA A 1 95 ? 8.580 -6.850 -11.178 1.00 87.12 95 ALA A CA 1
ATOM 689 C C . ALA A 1 95 ? 7.852 -6.228 -12.385 1.00 87.12 95 ALA A C 1
ATOM 691 O O . ALA A 1 95 ? 6.965 -6.858 -12.951 1.00 87.12 95 ALA A O 1
ATOM 692 N N . GLY A 1 96 ? 8.207 -5.002 -12.789 1.00 87.31 96 GLY A N 1
ATOM 693 C CA . GLY A 1 96 ? 7.543 -4.303 -13.889 1.00 87.31 96 GLY A CA 1
ATOM 694 C C . GLY A 1 96 ? 6.117 -3.854 -13.553 1.00 87.31 96 GLY A C 1
ATOM 695 O O . GLY A 1 96 ? 5.344 -3.550 -14.464 1.00 87.31 96 GLY A O 1
ATOM 696 N N . MET A 1 97 ? 5.767 -3.795 -12.264 1.00 90.31 97 MET A N 1
ATOM 697 C CA . MET A 1 97 ? 4.444 -3.391 -11.797 1.00 90.31 97 MET A CA 1
ATOM 698 C C . MET A 1 97 ? 4.205 -1.900 -12.069 1.00 90.31 97 MET A C 1
ATOM 700 O O . MET A 1 97 ? 5.112 -1.063 -11.967 1.00 90.31 97 MET A O 1
ATOM 704 N N . GLY A 1 98 ? 2.959 -1.570 -12.405 1.00 90.19 98 GLY A N 1
ATOM 705 C CA . GLY A 1 98 ? 2.466 -0.202 -12.520 1.00 90.19 98 GLY A CA 1
ATOM 706 C C . GLY A 1 98 ? 1.692 0.231 -11.277 1.00 90.19 98 GLY A C 1
ATOM 707 O O . GLY A 1 98 ? 1.394 -0.568 -10.389 1.00 90.19 98 GLY A O 1
ATOM 708 N N . GLY A 1 99 ? 1.337 1.514 -11.221 1.00 89.94 99 GLY A N 1
ATOM 709 C CA . GLY A 1 99 ? 0.622 2.094 -10.082 1.00 89.94 99 GLY A CA 1
ATOM 710 C C . GLY A 1 99 ? -0.748 1.451 -9.840 1.00 89.94 99 GLY A C 1
ATOM 711 O O . GLY A 1 99 ? -1.133 1.254 -8.693 1.00 89.94 99 GLY A O 1
ATOM 712 N N . THR A 1 100 ? -1.457 1.056 -10.903 1.00 90.56 100 THR A N 1
ATOM 713 C CA . THR A 1 100 ? -2.755 0.364 -10.792 1.00 90.56 100 THR A CA 1
ATOM 714 C C . THR A 1 100 ? -2.620 -1.048 -10.224 1.00 90.56 100 THR A C 1
ATOM 716 O O . THR A 1 100 ? -3.439 -1.446 -9.400 1.00 90.56 100 THR A O 1
ATOM 719 N N . GLN A 1 101 ? -1.571 -1.786 -10.605 1.00 90.94 101 GLN A N 1
ATOM 720 C CA . GLN A 1 101 ? -1.289 -3.121 -10.062 1.00 90.94 101 GLN A CA 1
ATOM 721 C C . GLN A 1 101 ? -0.923 -3.041 -8.576 1.00 90.94 101 GLN A C 1
ATOM 723 O O . GLN A 1 101 ? -1.457 -3.797 -7.770 1.00 90.94 101 GLN A O 1
ATOM 728 N N . VAL A 1 102 ? -0.063 -2.088 -8.202 1.00 92.44 102 VAL A N 1
ATOM 729 C CA . VAL A 1 102 ? 0.311 -1.857 -6.797 1.00 92.44 102 VAL A CA 1
ATOM 730 C C . VAL A 1 102 ? -0.906 -1.473 -5.954 1.00 92.44 102 VAL A C 1
ATOM 732 O O . VAL A 1 102 ? -1.085 -2.001 -4.861 1.00 92.44 102 VAL A O 1
ATOM 735 N N . LEU A 1 103 ? -1.785 -0.611 -6.472 1.00 92.94 103 LEU A N 1
ATOM 736 C CA . LEU A 1 103 ? -3.024 -0.246 -5.786 1.00 92.94 103 LEU A CA 1
ATOM 737 C C . LEU A 1 103 ? -3.936 -1.460 -5.548 1.00 92.94 103 LEU A C 1
ATOM 739 O O . LEU A 1 103 ? -4.457 -1.618 -4.447 1.00 92.94 103 LEU A O 1
ATOM 743 N N . ALA A 1 104 ? -4.100 -2.327 -6.551 1.00 92.19 104 ALA A N 1
ATOM 744 C CA . ALA A 1 104 ? -4.904 -3.541 -6.426 1.00 92.19 104 ALA A CA 1
ATOM 745 C C . ALA A 1 104 ? -4.326 -4.515 -5.382 1.00 92.19 104 ALA A C 1
ATOM 747 O O . ALA A 1 104 ? -5.073 -5.085 -4.588 1.00 92.19 104 ALA A O 1
ATOM 748 N N . LEU A 1 105 ? -2.996 -4.666 -5.328 1.00 93.44 105 LEU A N 1
ATOM 749 C CA . LEU A 1 105 ? -2.332 -5.473 -4.298 1.00 93.44 105 LEU A CA 1
ATOM 750 C C . LEU A 1 105 ? -2.517 -4.879 -2.898 1.00 93.44 105 LEU A C 1
ATOM 752 O O . LEU A 1 105 ? -2.807 -5.614 -1.957 1.00 93.44 105 LEU A O 1
ATOM 756 N N . ASN A 1 106 ? -2.420 -3.555 -2.761 1.00 93.88 106 ASN A N 1
ATOM 757 C CA . ASN A 1 106 ? -2.667 -2.879 -1.489 1.00 93.88 106 ASN A CA 1
ATOM 758 C C . ASN A 1 106 ? -4.113 -3.095 -1.004 1.00 93.88 106 ASN A C 1
ATOM 760 O O . ASN A 1 106 ? -4.323 -3.331 0.181 1.00 93.88 106 ASN A O 1
ATOM 764 N N . GLN A 1 107 ? -5.107 -3.062 -1.899 1.00 94.06 107 GLN A N 1
ATOM 765 C CA . GLN A 1 107 ? -6.505 -3.366 -1.557 1.00 94.06 107 GLN A CA 1
ATOM 766 C C . GLN A 1 107 ? -6.676 -4.822 -1.110 1.00 94.06 107 GLN A C 1
ATOM 768 O O . GLN A 1 107 ? -7.224 -5.064 -0.039 1.00 94.06 107 GLN A O 1
ATOM 773 N N . ARG A 1 108 ? -6.112 -5.781 -1.862 1.00 94.25 108 ARG A N 1
ATOM 774 C CA . ARG A 1 108 ? -6.114 -7.209 -1.492 1.00 94.25 108 ARG A CA 1
ATOM 775 C C . ARG A 1 108 ? -5.507 -7.439 -0.105 1.00 94.25 108 ARG A C 1
ATOM 777 O O . ARG A 1 108 ? -6.016 -8.249 0.664 1.00 94.25 108 ARG A O 1
ATOM 784 N N . PHE A 1 109 ? -4.435 -6.722 0.226 1.00 93.50 109 PHE A N 1
ATOM 785 C CA . PHE A 1 109 ? -3.824 -6.782 1.550 1.00 93.50 109 PHE A CA 1
ATOM 786 C C . PHE A 1 109 ? -4.770 -6.269 2.648 1.00 93.50 109 PHE A C 1
ATOM 788 O O . PHE A 1 109 ? -4.948 -6.931 3.670 1.00 93.50 109 PHE A O 1
ATOM 795 N N . LEU A 1 110 ? -5.420 -5.120 2.429 1.00 92.81 110 LEU A N 1
ATOM 796 C CA . LEU A 1 110 ? -6.392 -4.565 3.376 1.00 92.81 110 LEU A CA 1
ATOM 797 C C . LEU A 1 110 ? -7.618 -5.470 3.564 1.00 92.81 110 LEU A C 1
ATOM 799 O O . LEU A 1 110 ? -8.116 -5.578 4.683 1.00 92.81 110 LEU A O 1
ATOM 803 N N . ASP A 1 111 ? -8.074 -6.153 2.513 1.00 92.94 111 ASP A N 1
ATOM 804 C CA . ASP A 1 111 ? -9.124 -7.172 2.613 1.00 92.94 111 ASP A CA 1
ATOM 805 C C . ASP A 1 111 ? -8.701 -8.355 3.484 1.00 92.94 111 ASP A C 1
ATOM 807 O O . ASP A 1 111 ? -9.481 -8.815 4.318 1.00 92.94 111 ASP A O 1
ATOM 811 N N . GLY A 1 112 ? -7.452 -8.810 3.349 1.00 90.19 112 GLY A N 1
ATOM 812 C CA . GLY A 1 112 ? -6.882 -9.840 4.217 1.00 90.19 112 GLY A CA 1
ATOM 813 C C . GLY A 1 112 ? -6.865 -9.415 5.687 1.00 90.19 112 GLY A C 1
ATOM 814 O O . GLY A 1 112 ? -7.287 -10.179 6.553 1.00 90.19 112 GLY A O 1
ATOM 815 N N . LEU A 1 113 ? -6.462 -8.170 5.968 1.00 89.88 113 LEU A N 1
ATOM 816 C CA . LEU A 1 113 ? -6.509 -7.613 7.325 1.00 89.88 113 LEU A CA 1
ATOM 817 C C . LEU A 1 113 ? -7.940 -7.507 7.860 1.00 89.88 113 LEU A C 1
ATOM 819 O O . LEU A 1 113 ? -8.178 -7.812 9.026 1.00 89.88 113 LEU A O 1
ATOM 823 N N . LYS A 1 114 ? -8.896 -7.102 7.015 1.00 89.56 114 LYS A N 1
ATOM 824 C CA . LYS A 1 114 ? -10.318 -7.047 7.375 1.00 89.56 114 LYS A CA 1
ATOM 825 C C . LYS A 1 114 ? -10.840 -8.426 7.756 1.00 89.56 114 LYS A C 1
ATOM 827 O O . LYS A 1 114 ? -11.502 -8.556 8.775 1.00 89.56 114 LYS A O 1
ATOM 832 N N . ALA A 1 115 ? -10.543 -9.437 6.943 1.00 89.44 115 ALA A N 1
ATOM 833 C CA . ALA A 1 115 ? -10.974 -10.805 7.188 1.00 89.44 115 ALA A CA 1
ATOM 834 C C . ALA A 1 115 ? -10.368 -11.359 8.484 1.00 89.44 115 ALA A C 1
ATOM 836 O O . ALA A 1 115 ? -11.100 -11.904 9.303 1.00 89.44 115 ALA A O 1
ATOM 837 N N . ALA A 1 116 ? -9.067 -11.148 8.708 1.00 87.12 116 ALA A N 1
ATOM 838 C CA . ALA A 1 116 ? -8.390 -11.587 9.926 1.00 87.12 116 ALA A CA 1
ATOM 839 C C . ALA A 1 116 ? -8.960 -10.917 11.187 1.00 87.12 116 ALA A C 1
ATOM 841 O O . ALA A 1 116 ? -9.164 -11.581 12.195 1.00 87.12 116 ALA A O 1
ATOM 842 N N . ALA A 1 117 ? -9.263 -9.619 11.121 1.00 86.06 117 ALA A N 1
ATOM 843 C CA . ALA A 1 117 ? -9.831 -8.874 12.243 1.00 86.06 117 ALA A CA 1
ATOM 844 C C . ALA A 1 117 ? -11.321 -9.169 12.502 1.00 86.06 117 ALA A C 1
ATOM 846 O O . ALA A 1 117 ? -11.863 -8.730 13.508 1.00 86.06 117 ALA A O 1
ATOM 847 N N . LEU A 1 118 ? -12.011 -9.845 11.579 1.00 85.62 118 LEU A N 1
ATOM 848 C CA . LEU A 1 118 ? -13.395 -10.288 11.768 1.00 85.62 118 LEU A CA 1
ATOM 849 C C . LEU A 1 118 ? -13.488 -11.755 12.209 1.00 85.62 118 LEU A C 1
ATOM 851 O O . LEU A 1 118 ? -14.571 -12.194 12.584 1.00 85.62 118 LEU A O 1
ATOM 855 N N . ASP A 1 119 ? -12.385 -12.507 12.175 1.00 87.50 119 ASP A N 1
ATOM 856 C CA . ASP A 1 119 ? -12.357 -13.929 12.542 1.00 87.50 119 ASP A CA 1
ATOM 857 C C . ASP A 1 119 ? -12.595 -14.147 14.047 1.00 87.50 119 ASP A C 1
ATOM 859 O O . ASP A 1 119 ? -13.214 -15.129 14.453 1.00 87.50 119 ASP A O 1
ATOM 863 N N . ASP A 1 120 ? -12.166 -13.198 14.884 1.00 77.69 120 ASP A N 1
ATOM 864 C CA . ASP A 1 120 ? -12.364 -13.235 16.336 1.00 77.69 120 ASP A CA 1
ATOM 865 C C . ASP A 1 120 ? -13.703 -12.628 16.808 1.00 77.69 120 ASP A C 1
ATOM 867 O O . ASP A 1 120 ? -14.013 -12.697 18.000 1.00 77.69 120 ASP A O 1
ATOM 871 N N . ASP A 1 121 ? -14.506 -12.068 15.888 1.00 73.75 121 ASP A N 1
ATOM 872 C CA . ASP A 1 121 ? -15.793 -11.373 16.101 1.00 73.75 121 ASP A CA 1
ATOM 873 C C . ASP A 1 121 ? -15.752 -10.261 17.184 1.00 73.75 121 ASP A C 1
ATOM 875 O O . ASP A 1 121 ? -16.785 -9.772 17.657 1.00 73.75 121 ASP A O 1
ATOM 879 N N . VAL A 1 122 ? -14.553 -9.823 17.597 1.00 81.06 122 VAL A N 1
ATOM 880 C CA . VAL A 1 122 ? -14.342 -8.836 18.667 1.00 81.06 122 VAL A CA 1
ATOM 881 C C . VAL A 1 122 ? -13.388 -7.753 18.185 1.00 81.06 122 VAL A C 1
ATOM 883 O O . VAL A 1 122 ? -12.236 -7.664 18.586 1.00 81.06 122 VAL A O 1
ATOM 886 N N . LEU A 1 123 ? -13.926 -6.829 17.392 1.00 83.44 123 LEU A N 1
ATOM 887 C CA . LEU A 1 123 ? -13.158 -5.693 16.896 1.00 83.44 123 LEU A CA 1
ATOM 888 C C . LEU A 1 123 ? -12.977 -4.617 17.984 1.00 83.44 123 LEU A C 1
ATOM 890 O O . LEU A 1 123 ? -13.894 -3.842 18.297 1.00 83.44 123 LEU A O 1
ATOM 894 N N . THR A 1 124 ? -11.784 -4.539 18.568 1.00 85.50 124 THR A N 1
ATOM 895 C CA . THR A 1 124 ? -11.435 -3.548 19.590 1.00 85.50 124 THR A CA 1
ATOM 896 C C . THR A 1 124 ? -11.168 -2.161 18.994 1.00 85.50 124 THR A C 1
ATOM 898 O O . THR A 1 124 ? -10.833 -1.972 17.822 1.00 85.50 124 THR A O 1
ATOM 901 N N . LEU A 1 125 ? -11.255 -1.124 19.837 1.00 86.31 125 LEU A N 1
ATOM 902 C CA . LEU A 1 125 ? -10.906 0.249 19.441 1.00 86.31 125 LEU A CA 1
ATOM 903 C C . LEU A 1 125 ? -9.435 0.396 19.023 1.00 86.31 125 LEU A C 1
ATOM 905 O O . LEU A 1 125 ? -9.105 1.293 18.247 1.00 86.31 125 LEU A O 1
ATOM 909 N N . THR A 1 126 ? -8.549 -0.427 19.582 1.00 85.88 126 THR A N 1
ATOM 910 C CA . THR A 1 126 ? -7.121 -0.438 19.257 1.00 85.88 126 THR A CA 1
ATOM 911 C C . THR A 1 126 ? -6.869 -1.029 17.877 1.00 85.88 126 THR A C 1
ATOM 913 O O . THR A 1 126 ? -6.162 -0.394 17.096 1.00 85.88 126 THR A O 1
ATOM 916 N N . GLU A 1 127 ? -7.518 -2.143 17.534 1.00 87.12 127 GLU A N 1
ATOM 917 C CA . GLU A 1 127 ? -7.415 -2.754 16.201 1.00 87.12 127 GLU A CA 1
ATOM 918 C C . GLU A 1 127 ? -7.969 -1.831 15.119 1.00 87.12 127 GLU A C 1
ATOM 920 O O . GLU A 1 127 ? -7.290 -1.584 14.129 1.00 87.12 127 GLU A O 1
ATOM 925 N N . ILE A 1 128 ? -9.128 -1.195 15.332 1.00 89.19 128 ILE A N 1
ATOM 926 C CA . ILE A 1 128 ? -9.670 -0.223 14.360 1.00 89.19 128 ILE A CA 1
ATOM 927 C C . ILE A 1 128 ? -8.683 0.913 14.094 1.00 89.19 128 ILE A C 1
ATOM 929 O O . ILE A 1 128 ? -8.534 1.374 12.961 1.00 89.19 128 ILE A O 1
ATOM 933 N N . ARG A 1 129 ? -7.997 1.398 15.135 1.00 89.12 129 ARG A N 1
ATOM 934 C CA . ARG A 1 129 ? -6.986 2.450 14.972 1.00 89.12 129 ARG A CA 1
ATOM 935 C C . ARG A 1 129 ? -5.783 1.955 14.178 1.00 89.12 129 ARG A C 1
ATOM 937 O O . ARG A 1 129 ? -5.282 2.715 13.356 1.00 89.12 129 ARG A O 1
ATOM 944 N N . GLN A 1 130 ? -5.339 0.723 14.411 1.00 88.50 130 GLN A N 1
ATOM 945 C CA . GLN A 1 130 ? -4.245 0.105 13.659 1.00 88.50 130 GLN A CA 1
ATOM 946 C C . GLN A 1 130 ? -4.632 -0.120 12.192 1.00 88.50 130 GLN A C 1
ATOM 948 O O . GLN A 1 130 ? -3.890 0.299 11.308 1.0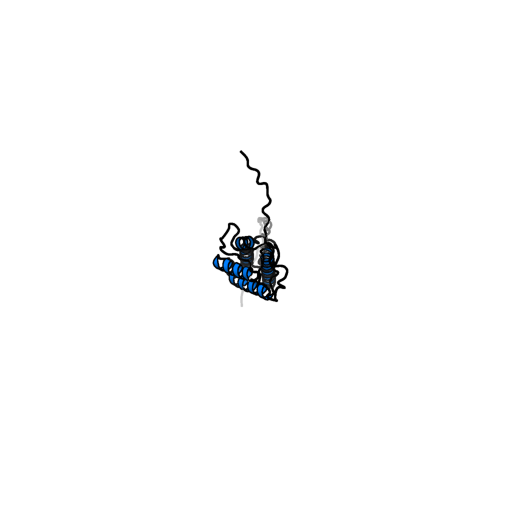0 88.50 130 GLN A O 1
ATOM 953 N N . LEU A 1 131 ? -5.830 -0.645 11.923 1.00 89.88 131 LEU A N 1
ATOM 954 C CA . LEU A 1 131 ? -6.369 -0.824 10.571 1.00 89.88 131 LEU A CA 1
ATOM 955 C C . LEU A 1 131 ? -6.452 0.508 9.818 1.00 89.88 131 LEU A C 1
ATOM 957 O O . LEU A 1 131 ? -5.957 0.627 8.699 1.00 89.88 131 LEU A O 1
ATOM 961 N N . ARG A 1 132 ? -6.992 1.557 10.450 1.00 91.56 132 ARG A N 1
ATOM 962 C CA . ARG A 1 132 ? -7.037 2.904 9.854 1.00 91.56 132 ARG A CA 1
ATOM 963 C C . ARG A 1 132 ? -5.648 3.504 9.640 1.00 91.56 132 ARG A C 1
ATOM 965 O O . ARG A 1 132 ? -5.437 4.206 8.653 1.00 91.56 132 ARG A O 1
ATOM 972 N N . ALA A 1 133 ? 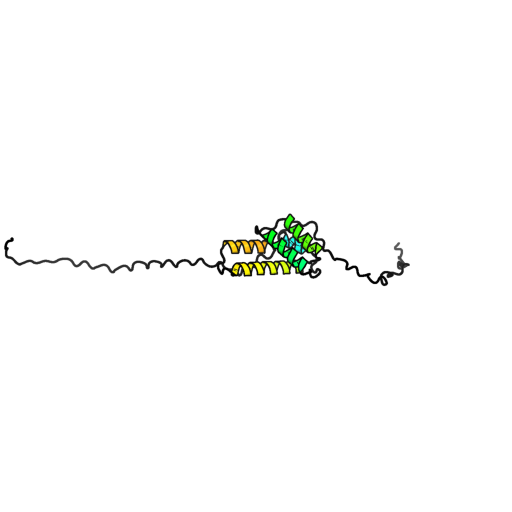-4.694 3.247 10.536 1.00 89.69 133 ALA A N 1
ATOM 973 C CA . ALA A 1 133 ? -3.312 3.690 10.361 1.00 89.69 133 ALA A CA 1
ATOM 974 C C . ALA A 1 133 ? -2.652 3.007 9.152 1.00 89.69 133 ALA A C 1
ATOM 976 O O . ALA A 1 133 ? -2.063 3.700 8.321 1.00 89.69 133 ALA A O 1
ATOM 977 N N . ALA A 1 134 ? -2.832 1.691 9.006 1.00 90.88 134 ALA A N 1
ATOM 978 C CA . ALA A 1 134 ? -2.357 0.928 7.856 1.00 90.88 134 ALA A CA 1
ATOM 979 C C . ALA A 1 134 ? -2.996 1.421 6.546 1.00 90.88 134 ALA A C 1
ATOM 981 O O . ALA A 1 134 ? -2.291 1.733 5.588 1.00 90.88 134 ALA A O 1
ATOM 982 N N . ALA A 1 135 ? -4.318 1.609 6.522 1.00 91.06 135 ALA A N 1
ATOM 983 C CA . ALA A 1 135 ? -5.032 2.109 5.347 1.00 91.06 135 ALA A CA 1
ATOM 984 C C . ALA A 1 135 ? -4.561 3.514 4.934 1.00 91.06 135 ALA A C 1
ATOM 986 O O . ALA A 1 135 ? -4.301 3.784 3.759 1.00 91.06 135 ALA A O 1
ATOM 987 N N . LYS A 1 136 ? -4.325 4.397 5.912 1.00 90.38 136 LYS A N 1
ATOM 988 C CA . LYS A 1 136 ? -3.730 5.715 5.673 1.00 90.38 136 LYS A CA 1
ATOM 989 C C . LYS A 1 136 ? -2.306 5.622 5.117 1.00 90.38 136 LYS A C 1
ATOM 991 O O . LYS A 1 136 ? -1.961 6.393 4.222 1.00 90.38 136 LYS A O 1
ATOM 996 N N . ALA A 1 137 ? -1.481 4.706 5.624 1.00 89.44 137 ALA A N 1
ATOM 997 C CA . ALA A 1 137 ? -0.125 4.488 5.117 1.00 89.44 137 ALA A CA 1
ATOM 998 C C . ALA A 1 137 ? -0.127 4.010 3.652 1.00 89.44 137 ALA A C 1
ATOM 1000 O O . ALA A 1 137 ? 0.744 4.416 2.881 1.00 89.44 137 ALA A O 1
ATOM 1001 N N . LEU A 1 138 ? -1.149 3.240 3.259 1.00 90.19 138 LEU A N 1
ATOM 1002 C CA . LEU A 1 138 ? -1.385 2.755 1.895 1.00 90.19 138 LEU A CA 1
ATOM 1003 C C . LEU A 1 138 ? -2.132 3.744 0.983 1.00 90.19 138 LEU A C 1
ATOM 1005 O O . LEU A 1 138 ? -2.458 3.403 -0.152 1.00 90.19 138 LEU A O 1
ATOM 1009 N N . SER A 1 139 ? -2.371 4.974 1.451 1.00 89.12 139 SER A N 1
ATOM 1010 C CA . SER A 1 139 ? -3.087 6.030 0.718 1.00 89.12 139 SER A CA 1
ATOM 1011 C C . SER A 1 139 ? -4.565 5.726 0.426 1.00 89.12 139 SER A C 1
ATOM 1013 O O . SER A 1 139 ? -5.130 6.267 -0.521 1.00 89.12 139 SER A O 1
ATOM 1015 N N . LEU A 1 140 ? -5.200 4.914 1.276 1.00 89.81 140 LEU A N 1
ATOM 1016 C CA . LEU A 1 140 ? -6.628 4.584 1.257 1.00 89.81 140 LEU A CA 1
ATOM 1017 C C . LEU A 1 140 ? -7.263 4.898 2.629 1.00 89.81 140 LEU A C 1
ATOM 1019 O O . LEU A 1 140 ? -7.669 3.983 3.338 1.00 89.81 140 LEU A O 1
ATOM 1023 N N . PRO A 1 141 ? -7.311 6.172 3.065 1.00 86.62 141 PRO A N 1
ATOM 1024 C CA . PRO A 1 141 ? -7.730 6.522 4.427 1.00 86.62 141 PRO A CA 1
ATOM 1025 C C . PRO A 1 141 ? -9.170 6.105 4.761 1.00 86.62 141 PRO A C 1
ATOM 1027 O O . PRO A 1 141 ? -9.422 5.707 5.895 1.00 86.62 141 PRO A O 1
ATOM 1030 N N . ASP A 1 142 ? -10.064 6.130 3.773 1.00 88.62 142 ASP A N 1
ATOM 1031 C CA . ASP A 1 142 ? -11.505 5.915 3.961 1.00 88.62 142 ASP A CA 1
ATOM 1032 C C . ASP A 1 142 ? -11.905 4.424 3.855 1.00 88.62 142 ASP A C 1
ATOM 1034 O O . ASP A 1 142 ? -13.084 4.076 3.873 1.00 88.62 142 ASP A O 1
ATOM 1038 N N . TYR A 1 143 ? -10.929 3.510 3.730 1.00 90.00 143 TYR A N 1
ATOM 1039 C CA . TYR A 1 143 ? -11.179 2.086 3.453 1.00 90.00 143 TYR A CA 1
ATOM 1040 C C . TYR A 1 143 ? -11.944 1.354 4.565 1.00 90.00 143 TYR A C 1
ATOM 1042 O O . TYR A 1 143 ? -12.701 0.428 4.292 1.00 90.00 143 TYR A O 1
ATOM 1050 N N . PHE A 1 144 ? -11.730 1.761 5.818 1.00 88.44 144 PHE A N 1
ATOM 1051 C CA . PHE A 1 144 ? -12.292 1.126 7.017 1.00 88.44 144 PHE A CA 1
ATOM 1052 C C . PHE A 1 144 ? -13.276 2.038 7.763 1.00 88.44 144 PHE A C 1
ATOM 1054 O O . PHE A 1 144 ? -13.443 1.931 8.985 1.00 88.44 144 PHE A O 1
ATOM 1061 N N . ASP A 1 145 ? -13.890 2.992 7.068 1.00 85.56 145 ASP A N 1
ATOM 1062 C CA . ASP A 1 145 ? -14.883 3.885 7.673 1.00 85.56 145 ASP A CA 1
ATOM 1063 C C . ASP A 1 145 ? -16.210 3.174 7.973 1.00 85.56 145 ASP A C 1
ATOM 1065 O O . ASP A 1 145 ? -16.958 3.593 8.859 1.00 85.56 145 ASP A O 1
ATOM 1069 N N . ASP A 1 146 ? -16.468 2.056 7.295 1.00 84.62 146 ASP A N 1
ATOM 1070 C CA . ASP A 1 146 ? -17.601 1.163 7.530 1.00 84.62 146 ASP A CA 1
ATOM 1071 C C . ASP A 1 146 ? -17.471 0.354 8.834 1.00 84.62 146 ASP A C 1
ATOM 1073 O O . ASP A 1 146 ? -18.484 -0.018 9.432 1.00 84.62 146 ASP A O 1
ATOM 1077 N N . LEU A 1 147 ? -16.245 0.113 9.312 1.00 82.88 147 LEU A N 1
ATOM 1078 C CA . LEU A 1 147 ? -15.998 -0.670 10.521 1.00 82.88 147 LEU A CA 1
ATOM 1079 C C . LEU A 1 147 ? -16.401 0.091 11.790 1.00 82.88 147 LEU A C 1
ATOM 1081 O O . LEU A 1 147 ? -15.944 1.208 12.064 1.00 82.88 147 LEU A O 1
ATOM 1085 N N . GLN A 1 148 ? -17.222 -0.565 12.610 1.00 74.69 148 GLN A N 1
ATOM 1086 C CA . GLN A 1 148 ? -17.619 -0.086 13.929 1.00 74.69 148 GLN A CA 1
ATOM 1087 C C . GLN A 1 148 ? -16.970 -0.941 15.022 1.00 74.69 148 GLN A C 1
ATOM 1089 O O . GLN A 1 148 ? -16.902 -2.160 14.875 1.00 74.69 148 GLN A O 1
ATOM 1094 N N . PRO A 1 149 ? -16.521 -0.330 16.134 1.00 77.06 149 PRO A N 1
ATOM 1095 C CA . PRO A 1 149 ? -16.043 -1.087 17.280 1.00 77.06 149 PRO A CA 1
ATOM 1096 C C . PRO A 1 149 ? -17.160 -1.973 17.794 1.00 77.06 149 PRO A C 1
ATOM 1098 O O . PRO A 1 149 ? -18.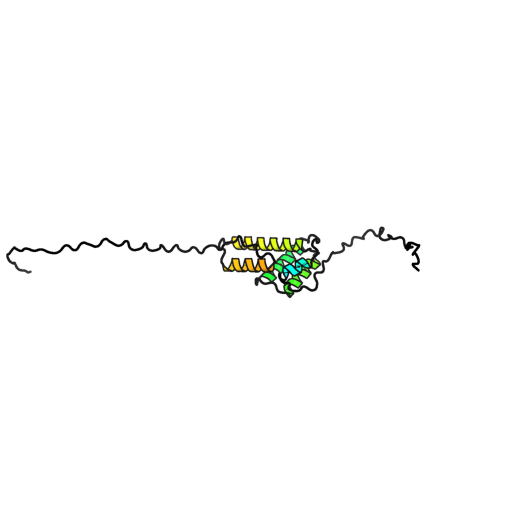284 -1.491 17.982 1.00 77.06 149 PRO A O 1
ATOM 1101 N N . ALA A 1 150 ? -16.831 -3.231 18.086 1.00 73.25 150 ALA A N 1
ATOM 1102 C CA . ALA A 1 150 ? -17.702 -4.066 18.884 1.00 73.25 150 ALA A CA 1
ATOM 1103 C C . ALA A 1 150 ? -17.952 -3.291 20.180 1.00 73.25 150 ALA A C 1
ATOM 1105 O O . ALA A 1 150 ? -17.025 -2.991 20.943 1.00 73.25 150 ALA A O 1
ATOM 1106 N N . ALA A 1 151 ? -19.198 -2.849 20.385 1.00 60.66 151 ALA A N 1
ATOM 1107 C CA . ALA A 1 151 ? -19.545 -2.177 21.620 1.00 60.66 151 ALA A CA 1
ATOM 1108 C C . ALA A 1 151 ? -19.153 -3.154 22.729 1.00 60.66 151 ALA A C 1
ATOM 1110 O O . ALA A 1 151 ? -19.638 -4.290 22.698 1.00 60.66 151 ALA A O 1
ATOM 1111 N N . PRO A 1 152 ? -18.289 -2.767 23.693 1.00 56.66 152 PRO A N 1
ATOM 1112 C CA . PRO A 1 152 ? -18.068 -3.636 24.830 1.00 56.66 152 PRO A CA 1
ATOM 1113 C C . PRO A 1 152 ? -19.460 -3.930 25.358 1.00 56.66 152 PRO A C 1
ATOM 1115 O O . PRO A 1 152 ? -20.249 -2.981 25.464 1.00 56.66 152 PRO A O 1
ATOM 1118 N N . LEU A 1 153 ? -19.779 -5.208 25.597 1.00 49.81 153 LEU A N 1
ATOM 1119 C CA . LEU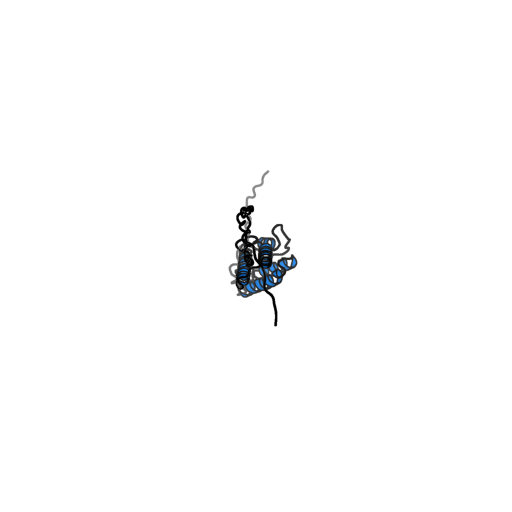 A 1 153 ? -20.991 -5.608 26.297 1.00 49.81 153 LEU A CA 1
ATOM 1120 C C . LEU A 1 153 ? -20.990 -4.798 27.586 1.00 49.81 153 LEU A C 1
ATOM 1122 O O . LEU A 1 153 ? -20.401 -5.170 28.600 1.00 49.81 153 LEU A O 1
ATOM 1126 N N . ARG A 1 154 ? -21.603 -3.614 27.525 1.00 50.16 154 ARG A N 1
ATOM 1127 C CA . ARG A 1 154 ? -21.941 -2.818 28.672 1.00 50.16 154 ARG A CA 1
ATOM 1128 C C . ARG A 1 154 ? -22.941 -3.742 29.292 1.00 50.16 154 ARG A C 1
ATOM 1130 O O . ARG A 1 154 ? -24.082 -3.784 28.838 1.00 50.16 154 ARG A O 1
ATOM 1137 N N . SER A 1 155 ? -22.475 -4.532 30.259 1.00 51.59 155 SER A N 1
ATOM 1138 C CA . SER A 1 155 ? -23.296 -5.048 31.330 1.00 51.59 155 SER A CA 1
ATOM 1139 C C . SER A 1 155 ? -24.240 -3.905 31.611 1.00 51.59 155 SER A C 1
ATOM 1141 O O . SER A 1 155 ? -23.829 -2.828 32.058 1.00 51.59 155 SER A O 1
ATOM 1143 N N . ARG A 1 156 ? -25.461 -4.061 31.090 1.00 52.34 156 ARG A N 1
ATOM 1144 C CA . ARG A 1 156 ? -26.511 -3.070 31.147 1.00 52.34 156 ARG A CA 1
ATOM 1145 C C . ARG A 1 156 ? -26.728 -3.000 32.629 1.00 52.34 156 ARG A C 1
ATOM 1147 O O . ARG A 1 156 ? -27.424 -3.857 33.161 1.00 52.34 156 ARG A O 1
ATOM 1154 N N . ARG A 1 157 ? -25.998 -2.099 33.303 1.00 54.47 157 ARG A N 1
ATOM 1155 C CA . ARG A 1 157 ? -26.137 -1.853 34.726 1.00 54.47 157 ARG A CA 1
ATOM 1156 C C . ARG A 1 157 ? -27.614 -1.593 34.811 1.00 54.47 157 ARG A C 1
ATOM 1158 O O . ARG A 1 157 ? -28.081 -0.603 34.246 1.00 54.47 157 ARG A O 1
ATOM 1165 N N . LEU A 1 158 ? -28.336 -2.574 35.346 1.00 56.50 158 LEU A N 1
ATOM 1166 C CA . LEU A 1 158 ? -29.722 -2.448 35.717 1.00 56.50 158 LEU A CA 1
ATOM 1167 C C . LEU A 1 158 ? -29.717 -1.167 36.517 1.00 56.50 158 LEU A C 1
ATOM 1169 O O . LEU A 1 158 ? -29.160 -1.118 37.610 1.00 56.50 158 LEU A O 1
ATOM 1173 N N . ARG A 1 159 ? -30.150 -0.086 35.871 1.00 51.94 159 ARG A N 1
ATOM 1174 C CA . ARG A 1 159 ? -30.258 1.215 36.496 1.00 51.94 159 ARG A CA 1
ATOM 1175 C C . ARG A 1 159 ? -31.208 0.905 37.643 1.00 51.94 159 ARG A C 1
ATOM 1177 O O . ARG A 1 159 ? -32.327 0.491 37.327 1.00 51.94 159 ARG A O 1
ATOM 1184 N N . PRO A 1 160 ? -30.777 0.944 38.918 1.00 58.72 160 PRO A N 1
ATOM 1185 C CA . PRO A 1 160 ? -31.715 0.696 39.991 1.00 58.72 160 PRO A CA 1
ATOM 1186 C C . PRO A 1 160 ? -32.835 1.704 39.765 1.00 58.72 160 PRO A C 1
ATOM 1188 O O . PRO A 1 160 ? -32.583 2.905 39.616 1.00 58.72 160 PRO A O 1
ATOM 1191 N N . SER A 1 161 ? -34.043 1.181 39.566 1.00 62.38 161 SER A N 1
ATOM 1192 C CA . SER A 1 161 ? -35.242 1.985 39.392 1.00 62.38 161 SER A CA 1
ATOM 1193 C C . SER A 1 161 ? -35.249 3.047 40.489 1.00 62.38 161 SER A C 1
ATOM 1195 O O . SER A 1 161 ? -34.941 2.705 41.637 1.00 62.38 161 SER A O 1
ATOM 1197 N N . PRO A 1 162 ? -35.550 4.320 40.175 1.00 66.94 162 PRO A N 1
ATOM 1198 C CA . PRO A 1 162 ? -35.635 5.337 41.212 1.00 66.94 162 PRO A CA 1
ATOM 1199 C C . PRO A 1 162 ? -36.599 4.841 42.298 1.00 66.94 162 PRO A C 1
ATOM 1201 O O . PRO A 1 162 ? -37.620 4.236 41.951 1.00 66.94 162 PRO A O 1
ATOM 1204 N N . PRO A 1 163 ? -36.295 5.043 43.593 1.00 60.66 163 PRO A N 1
ATOM 1205 C CA . PRO A 1 163 ? -37.195 4.619 44.650 1.00 60.66 163 PRO A CA 1
ATOM 1206 C C . PRO A 1 163 ? -38.539 5.311 44.424 1.00 60.66 163 PRO A C 1
ATOM 1208 O O . PRO A 1 163 ? -38.635 6.541 44.458 1.00 60.66 163 PRO A O 1
ATOM 1211 N N . VAL A 1 164 ? -39.571 4.512 44.144 1.00 64.69 164 VAL A N 1
ATOM 1212 C CA . VAL A 1 164 ? -40.956 4.977 44.120 1.00 64.69 164 VAL A CA 1
ATOM 1213 C C . VAL A 1 164 ? -41.208 5.604 45.486 1.00 64.69 164 VAL A C 1
ATOM 1215 O O . VAL A 1 164 ? -41.120 4.929 46.511 1.00 64.69 164 VAL A O 1
ATOM 1218 N N . LYS A 1 165 ? -41.440 6.921 45.518 1.00 57.75 165 LYS A N 1
ATOM 1219 C CA . LYS A 1 165 ? -41.770 7.634 46.753 1.00 57.75 165 LYS A CA 1
ATOM 1220 C C . LYS A 1 165 ? -43.045 7.014 47.321 1.00 57.75 165 LYS A C 1
ATOM 1222 O O . LYS A 1 165 ? -44.115 7.177 46.741 1.00 57.75 165 LYS A O 1
ATOM 1227 N N . ALA A 1 166 ? -42.914 6.310 48.442 1.00 60.22 166 ALA A N 1
ATOM 1228 C CA . ALA A 1 166 ? -44.054 5.821 49.197 1.00 60.22 166 ALA A CA 1
ATOM 1229 C C . ALA A 1 166 ? -44.956 7.009 49.590 1.00 60.22 166 ALA A C 1
ATOM 1231 O O . ALA A 1 166 ? -44.436 8.062 49.988 1.00 60.22 166 ALA A O 1
ATOM 1232 N N . PRO A 1 167 ? -46.289 6.883 49.479 1.00 54.69 167 PRO A N 1
ATOM 1233 C CA . PRO A 1 167 ? -47.191 7.922 49.944 1.00 54.69 167 PRO A CA 1
ATOM 1234 C C . PRO A 1 167 ? -47.020 8.115 51.454 1.00 54.69 167 PRO A C 1
ATOM 1236 O O . PRO A 1 167 ? -46.926 7.160 52.226 1.00 54.69 167 PRO A O 1
ATOM 1239 N N . ARG A 1 168 ? -46.944 9.385 51.864 1.00 52.47 168 ARG A N 1
ATOM 1240 C CA . ARG A 1 168 ? -46.825 9.809 53.261 1.00 52.47 168 ARG A CA 1
ATOM 1241 C C . ARG A 1 168 ? -47.965 9.209 54.083 1.00 52.47 168 ARG A C 1
ATOM 1243 O O . ARG A 1 168 ? -49.124 9.533 53.845 1.00 52.47 168 ARG A O 1
ATOM 1250 N N . ALA A 1 169 ? -47.614 8.391 55.073 1.00 47.00 169 ALA A N 1
ATOM 1251 C CA . ALA A 1 169 ? -48.542 7.920 56.088 1.00 47.00 169 ALA A CA 1
ATOM 1252 C C . ALA A 1 169 ? -49.149 9.120 56.828 1.00 47.00 169 ALA A C 1
ATOM 1254 O O . ALA A 1 169 ? -48.445 9.924 57.448 1.00 47.00 169 ALA A O 1
ATOM 1255 N N . THR A 1 170 ? -50.467 9.254 56.730 1.00 49.34 170 THR A N 1
ATOM 1256 C CA . THR A 1 170 ? -51.247 10.244 57.460 1.00 49.34 170 THR A CA 1
ATOM 1257 C C . THR A 1 170 ? -51.159 9.924 58.947 1.00 49.34 170 THR A C 1
ATOM 1259 O O . THR A 1 170 ? -51.534 8.848 59.410 1.00 49.34 170 THR A O 1
ATOM 1262 N N . ARG A 1 171 ? -50.612 10.883 59.689 1.00 46.62 171 ARG A N 1
ATOM 1263 C CA . ARG A 1 171 ? -50.497 10.914 61.143 1.00 46.62 171 ARG A CA 1
ATOM 1264 C C . ARG A 1 171 ? -51.892 10.875 61.773 1.00 46.62 171 ARG A C 1
ATOM 1266 O O . ARG A 1 171 ? -52.522 11.919 61.920 1.00 46.62 171 ARG A O 1
ATOM 1273 N N . TRP A 1 172 ? -52.352 9.696 62.175 1.00 40.91 172 TRP A N 1
ATOM 1274 C CA . TRP A 1 172 ? -53.515 9.568 63.049 1.00 40.91 172 TRP A CA 1
ATOM 1275 C C . TRP A 1 172 ? -53.112 9.961 64.469 1.00 40.91 172 TRP A C 1
ATOM 1277 O O . TRP A 1 172 ? -52.242 9.356 65.097 1.00 40.91 172 TRP A O 1
ATOM 1287 N N . ARG A 1 173 ? -53.692 11.071 64.926 1.00 43.31 173 ARG A N 1
ATOM 1288 C CA . ARG A 1 173 ? -53.511 11.637 66.257 1.00 43.31 173 ARG A CA 1
ATOM 1289 C C . ARG A 1 173 ? -54.473 10.944 67.228 1.00 43.31 173 ARG A C 1
ATOM 1291 O O . ARG A 1 173 ? -55.663 10.843 66.967 1.00 43.31 173 ARG A O 1
ATOM 1298 N N . ARG A 1 174 ? -53.884 10.517 68.342 1.00 46.72 174 ARG A N 1
ATOM 1299 C CA . ARG A 1 174 ? -54.439 10.090 69.633 1.00 46.72 174 ARG A CA 1
ATOM 1300 C C . ARG A 1 174 ? -55.649 10.914 70.122 1.00 46.72 174 ARG A C 1
ATOM 1302 O O . ARG A 1 174 ? -55.545 12.136 70.171 1.00 46.72 174 ARG A O 1
ATOM 1309 N N . ALA A 1 175 ? -56.683 10.209 70.583 1.00 43.69 175 ALA A N 1
ATOM 1310 C CA . ALA A 1 175 ? -57.599 10.547 71.686 1.00 43.69 175 ALA A CA 1
ATOM 1311 C C . ALA A 1 175 ? -58.159 9.192 72.189 1.00 43.69 175 ALA A C 1
ATOM 1313 O O . ALA A 1 175 ? -58.705 8.444 71.388 1.00 43.69 175 ALA A O 1
ATOM 1314 N N . GLU A 1 176 ? -57.694 8.650 73.316 1.00 46.44 176 GLU A N 1
ATOM 1315 C CA . GLU A 1 176 ? -58.092 8.932 74.711 1.00 46.44 176 GLU A CA 1
ATOM 1316 C C . GLU A 1 176 ? -59.288 8.106 75.212 1.00 46.44 176 GLU A C 1
ATOM 1318 O O . GLU A 1 176 ? -60.223 7.814 74.475 1.00 46.44 176 GLU A O 1
ATOM 1323 N N . THR A 1 177 ? -59.223 7.838 76.521 1.00 48.00 177 THR A N 1
ATOM 1324 C CA . THR A 1 177 ? -60.214 7.285 77.462 1.00 48.00 177 THR A CA 1
ATOM 1325 C C . THR A 1 177 ? -60.188 5.756 77.643 1.00 48.00 177 THR A C 1
ATOM 1327 O O . THR A 1 177 ? -60.497 5.005 76.730 1.00 48.00 177 THR A O 1
ATOM 1330 N N . GLU A 1 178 ? -59.559 5.199 78.687 1.00 44.59 178 GLU A N 1
ATOM 1331 C CA . GLU A 1 178 ? -59.792 5.304 80.146 1.00 44.59 178 GLU A CA 1
ATOM 1332 C C . GLU A 1 178 ? -60.768 4.222 80.638 1.00 44.59 178 GLU A C 1
ATOM 1334 O O . GLU A 1 178 ? -61.887 4.095 80.156 1.00 44.59 178 GLU A O 1
ATOM 1339 N N . GLY A 1 179 ? -60.302 3.433 81.612 1.00 42.22 179 GLY A N 1
ATOM 1340 C CA . GLY A 1 179 ? -61.097 2.452 82.346 1.00 42.22 179 GLY A CA 1
ATOM 1341 C C . GLY A 1 179 ? -60.838 0.997 81.954 1.00 42.22 179 GLY A C 1
ATOM 1342 O O . GLY A 1 179 ? -61.419 0.492 81.007 1.00 42.22 179 GLY A O 1
ATOM 1343 N N . ASN A 1 180 ? -60.063 0.262 82.751 1.00 57.75 180 ASN A N 1
ATOM 1344 C CA . ASN A 1 180 ? -60.687 -0.625 83.733 1.00 57.75 180 ASN A CA 1
ATOM 1345 C C . ASN A 1 180 ? -59.642 -1.205 84.695 1.00 57.75 180 ASN A C 1
ATOM 1347 O O . ASN A 1 180 ? -58.480 -1.408 84.358 1.00 57.75 180 ASN A O 1
ATOM 1351 N N . ARG A 1 181 ? -60.094 -1.397 85.927 1.00 51.47 181 ARG A N 1
ATOM 1352 C CA . ARG A 1 181 ? -59.354 -1.748 87.131 1.00 51.47 181 ARG A CA 1
ATOM 1353 C C . ARG A 1 181 ? -59.175 -3.269 87.262 1.00 51.47 181 ARG A C 1
ATOM 1355 O O . ARG A 1 181 ? -59.888 -4.041 86.634 1.00 51.47 181 ARG A O 1
ATOM 1362 N N . LEU A 1 182 ? -58.354 -3.609 88.261 1.00 53.94 182 LEU A N 1
ATOM 1363 C CA . LEU A 1 182 ? -58.323 -4.838 89.071 1.00 53.94 182 LEU A CA 1
ATOM 1364 C C . LEU A 1 182 ? -57.304 -5.926 88.682 1.00 53.94 182 LEU A C 1
ATOM 1366 O O . LEU A 1 182 ? -57.619 -6.899 88.015 1.00 53.94 182 LEU A O 1
ATOM 1370 N N . SER A 1 183 ? -56.131 -5.773 89.306 1.00 61.78 183 SER A N 1
ATOM 1371 C CA . SER A 1 183 ? -55.655 -6.653 90.391 1.00 61.78 183 SER A CA 1
ATOM 1372 C C . SER A 1 183 ? -55.026 -8.028 90.080 1.00 61.78 183 SER A C 1
ATOM 1374 O O . SER A 1 183 ? -55.246 -8.603 89.021 1.00 61.78 183 SER A O 1
ATOM 1376 N N . PRO A 1 184 ? -54.173 -8.528 91.008 1.00 67.69 184 PRO A N 1
ATOM 1377 C CA . PRO A 1 184 ? -52.991 -9.332 90.693 1.00 67.69 184 PRO A CA 1
ATOM 1378 C C . PRO A 1 184 ? -53.062 -10.775 91.225 1.00 67.69 184 PRO A C 1
ATOM 1380 O O . PRO A 1 184 ? -53.802 -11.056 92.160 1.00 67.69 184 PRO A O 1
ATOM 1383 N N . CYS A 1 185 ? -52.217 -11.665 90.699 1.00 47.97 185 CYS A N 1
ATOM 1384 C CA . CYS A 1 185 ? -51.715 -12.878 91.372 1.00 47.97 185 CYS A CA 1
ATOM 1385 C C . CYS A 1 185 ? -50.434 -13.307 90.633 1.00 47.97 185 CYS A C 1
ATOM 1387 O O . CYS A 1 185 ? -50.459 -13.522 89.428 1.00 47.97 185 CYS A O 1
ATOM 1389 N N . SER A 1 186 ? -49.260 -13.116 91.233 1.00 47.94 186 SER A N 1
ATOM 1390 C CA . SER A 1 186 ? -48.562 -14.077 92.103 1.00 47.94 186 SER A CA 1
ATOM 1391 C C . SER A 1 186 ? -47.920 -15.232 91.319 1.00 47.94 186 SER A C 1
ATOM 1393 O O . SER A 1 186 ? -48.595 -16.135 90.842 1.00 47.94 186 SER A O 1
ATOM 1395 N N . ALA A 1 187 ? -46.592 -15.168 91.212 1.00 45.84 187 ALA A N 1
ATOM 1396 C CA . ALA A 1 187 ? -45.681 -16.275 90.899 1.00 45.84 187 ALA A CA 1
ATOM 1397 C C . ALA A 1 187 ? -45.493 -17.168 92.160 1.00 45.84 187 ALA A C 1
ATOM 1399 O O . ALA A 1 187 ? -46.183 -16.918 93.155 1.00 45.84 187 ALA A O 1
ATOM 1400 N N . PRO A 1 188 ? -44.453 -18.019 92.277 1.00 64.44 188 PRO A N 1
ATOM 1401 C CA . PRO A 1 188 ? -43.824 -18.980 91.351 1.00 64.44 188 PRO A CA 1
ATOM 1402 C C . PRO A 1 188 ? -43.734 -20.406 91.969 1.00 64.44 188 PRO A C 1
ATOM 1404 O O . PRO A 1 188 ? -43.916 -20.562 93.175 1.00 64.44 188 PRO A O 1
ATOM 1407 N N . ALA A 1 189 ? -43.350 -21.414 91.173 1.00 50.06 189 ALA A N 1
ATOM 1408 C CA . ALA A 1 189 ? -42.404 -22.494 91.528 1.00 50.06 189 ALA A CA 1
ATOM 1409 C C . ALA A 1 189 ? -42.105 -23.351 90.290 1.00 50.06 189 ALA A C 1
ATOM 1411 O O . ALA A 1 189 ? -43.081 -23.776 89.633 1.00 50.06 189 ALA A O 1
#